Protein AF-A0A2N3D6X7-F1 (afdb_monomer)

Sequence (245 aa):
LRELLARGAVPIINENDSIATSEIRFGDNDRLAARVAQAASADGILLLTDVDGLYDRDPSHPEAEILPEVHGVTDEIHEMASGESSSGKGSGGMTSKLLAAEIAERAGIALAIIKGTDDLPIACAMASGLG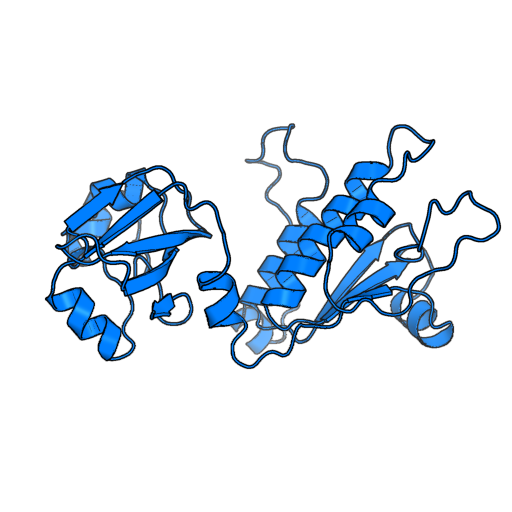TVFLPTRDDNAWKSWIGGRLRFNGGIRVDAGCVAALGRGKSILAAGITEVYGNFERGDVIRVEDSDGRLIAKGMVEYDWNECDVIKGHRREELVEQLGYLPRSCVIHRDHLVLI

pLDDT: mean 79.36, std 16.61, range [28.36, 97.75]

Radius of gyration: 20.94 Å; Cα contacts (8 Å, |Δi|>4): 448; chains: 1; bounding box: 52×38×55 Å

Solvent-accessible surface area (backbone atoms only — not comparable to full-atom values): 13703 Å² total; per-residue (Å²): 108,65,70,46,50,75,69,71,49,85,87,85,83,77,83,67,76,90,76,60,62,87,89,62,74,80,43,48,66,44,40,47,50,30,53,50,33,56,78,60,68,43,76,56,47,79,46,68,36,94,49,57,44,52,38,72,33,56,78,87,44,95,82,45,45,70,37,54,66,40,83,62,86,43,74,66,55,49,50,33,42,62,45,85,53,91,51,100,79,50,50,62,61,49,48,26,46,52,55,15,38,50,52,18,20,66,64,57,13,31,31,33,36,28,37,46,79,51,87,61,26,70,62,48,30,69,73,70,63,50,24,19,35,35,45,37,56,86,47,105,48,37,69,55,43,63,62,67,55,83,70,84,57,54,24,34,38,27,28,40,73,68,39,55,59,38,44,80,69,70,40,54,45,44,39,49,32,29,77,45,68,48,74,53,53,47,54,72,36,66,28,44,30,20,38,85,86,67,47,75,44,31,31,30,36,28,68,46,33,47,72,55,48,58,70,38,42,52,37,51,81,86,53,35,35,75,78,67,75,44,87,68,72,96,41,40,26,46,41,93,43,47,38,78,106

Nearest PDB structures (foldseek):
  4q1t-assembly1_B  TM=5.892E-01  e=1.545E-21  Burkholderia thailandensis E264
  4q1t-assembly1_C  TM=5.927E-01  e=2.696E-21  Burkholderia thailandensis E264
  4q1t-assembly1_A  TM=5.641E-01  e=1.621E-20  Burkholderia thailandensis E264
  4q1t-assembly1_D  TM=5.843E-01  e=3.525E-18  Burkholderia thailandensis E264
  2j5v-assembly1_A  TM=4.826E-01  e=3.698E-17  Escherichia coli

Secondary structure (DSSP, 8-state):
-HHHHHTT--------TTT--TTS-SSHHHHHHHHHHHHHT-SEEEEEESSSS-BSS-TTSTT--B-SEEES--HHHHHHHHS--SSTT-HHHHHHHHHHHHHHHHTT-EEEEEE-SSSSHHHHHHHH--SEEEE----TTHHHHHHHS-----EEEEE-HHHHHHHTTTPPB-GGGEEEEEE---TT-EEEEE-TT--EEEEEEESS-HHHHHHHTT--TTTHHHHHSSPPPS-SEEEEEEEE-

Structure (mmCIF, N/CA/C/O backbone):
data_AF-A0A2N3D6X7-F1
#
_entry.id   AF-A0A2N3D6X7-F1
#
loop_
_atom_site.group_PDB
_atom_site.id
_atom_site.type_symbol
_atom_site.label_atom_id
_atom_site.label_alt_id
_atom_site.label_comp_id
_atom_site.label_asym_id
_atom_site.label_entity_id
_atom_site.label_seq_id
_atom_site.pdbx_PDB_ins_code
_atom_site.Cartn_x
_atom_site.Cartn_y
_atom_site.Cartn_z
_atom_site.occupancy
_atom_site.B_iso_or_equiv
_atom_site.auth_seq_id
_atom_site.auth_comp_id
_atom_site.auth_asym_id
_atom_site.auth_atom_id
_atom_site.pdbx_PDB_model_num
ATOM 1 N N . LEU A 1 1 ? -6.052 14.422 -0.150 1.00 80.44 1 LEU A N 1
ATOM 2 C CA . LEU A 1 1 ? -5.709 14.007 -1.529 1.00 80.44 1 LEU A CA 1
ATOM 3 C C . LEU A 1 1 ? -6.875 14.188 -2.499 1.00 80.44 1 LEU A C 1
ATOM 5 O O . LEU A 1 1 ? -6.778 15.063 -3.345 1.00 80.44 1 LEU A O 1
ATOM 9 N N . ARG A 1 2 ? -7.991 13.458 -2.338 1.00 77.75 2 ARG A N 1
ATOM 10 C CA . ARG A 1 2 ? -9.170 13.560 -3.226 1.00 77.75 2 ARG A CA 1
ATOM 11 C C . ARG A 1 2 ? -9.676 14.992 -3.446 1.00 77.75 2 ARG A C 1
ATOM 13 O O . ARG A 1 2 ? -9.938 15.367 -4.575 1.00 77.75 2 ARG A O 1
ATOM 20 N N . GLU A 1 3 ? -9.717 15.810 -2.395 1.00 87.69 3 GLU A N 1
ATOM 21 C CA . GLU A 1 3 ? -10.124 17.222 -2.504 1.00 87.69 3 GLU A CA 1
ATOM 22 C C . GLU A 1 3 ? -9.163 18.076 -3.352 1.00 87.69 3 GLU A C 1
ATOM 24 O O . GLU A 1 3 ? -9.601 18.958 -4.082 1.00 87.69 3 GLU A O 1
ATOM 29 N N . LEU A 1 4 ? -7.851 17.812 -3.289 1.00 91.06 4 LEU A N 1
ATOM 30 C CA . LEU A 1 4 ? -6.862 18.517 -4.116 1.00 91.06 4 LEU A CA 1
ATOM 31 C C . LEU A 1 4 ? -7.049 18.155 -5.593 1.00 91.06 4 LEU A C 1
ATOM 33 O O . LEU A 1 4 ? -7.090 19.042 -6.442 1.00 91.06 4 LEU A O 1
ATOM 37 N N . LEU A 1 5 ? -7.232 16.861 -5.873 1.00 87.00 5 LEU A N 1
ATOM 38 C CA . LEU A 1 5 ? -7.490 16.353 -7.220 1.00 87.00 5 LEU A CA 1
ATOM 39 C C . LEU A 1 5 ? -8.812 16.896 -7.784 1.00 87.00 5 LEU A C 1
ATOM 41 O O . LEU A 1 5 ? -8.846 17.360 -8.918 1.00 87.00 5 LEU A O 1
ATOM 45 N N . ALA A 1 6 ? -9.878 16.933 -6.976 1.00 87.75 6 ALA A N 1
ATOM 46 C CA . ALA A 1 6 ? -11.180 17.484 -7.369 1.00 87.75 6 ALA A CA 1
ATOM 47 C C . ALA A 1 6 ? -11.118 18.976 -7.745 1.00 87.75 6 ALA A C 1
ATOM 49 O O . ALA A 1 6 ? -11.950 19.462 -8.508 1.00 87.75 6 ALA A O 1
ATOM 50 N N . ARG A 1 7 ? -10.118 19.703 -7.233 1.00 94.38 7 ARG A N 1
ATOM 51 C CA . ARG A 1 7 ? -9.857 21.115 -7.547 1.00 94.38 7 ARG A CA 1
ATOM 52 C C . ARG A 1 7 ? -8.863 21.316 -8.694 1.00 94.38 7 ARG A C 1
ATOM 54 O O . ARG A 1 7 ? -8.508 22.456 -8.978 1.00 94.38 7 ARG A O 1
ATOM 61 N N . GLY A 1 8 ? -8.405 20.242 -9.336 1.00 92.19 8 GLY A N 1
ATOM 62 C CA . GLY A 1 8 ? -7.452 20.296 -10.447 1.00 92.19 8 GLY A CA 1
ATOM 63 C C . GLY A 1 8 ? -6.000 20.555 -10.035 1.00 92.19 8 GLY A C 1
ATOM 64 O O . GLY A 1 8 ? -5.182 20.887 -10.888 1.00 92.19 8 GLY A O 1
ATOM 65 N N . ALA A 1 9 ? -5.658 20.424 -8.750 1.00 95.81 9 ALA A N 1
ATOM 66 C CA . ALA A 1 9 ? -4.267 20.501 -8.312 1.00 95.81 9 ALA A CA 1
ATOM 67 C C . ALA A 1 9 ? -3.526 19.185 -8.601 1.00 95.81 9 ALA A C 1
ATOM 69 O O . ALA A 1 9 ? -4.124 18.111 -8.534 1.00 95.81 9 ALA A O 1
ATOM 70 N N . VAL A 1 10 ? -2.212 19.272 -8.842 1.00 94.50 10 VAL A N 1
ATOM 71 C CA . VAL A 1 10 ? -1.303 18.117 -8.950 1.00 94.50 10 VAL A CA 1
ATOM 72 C C . VAL A 1 10 ? -0.545 17.968 -7.624 1.00 94.50 10 VAL A C 1
ATOM 74 O O . VAL A 1 10 ? 0.330 18.785 -7.331 1.00 94.50 10 VAL A O 1
ATOM 77 N N . PRO A 1 11 ? -0.892 16.983 -6.778 1.00 91.00 11 PRO A N 1
ATOM 78 C CA . PRO A 1 11 ? -0.249 16.791 -5.485 1.00 91.00 11 PRO A CA 1
ATOM 79 C C . PR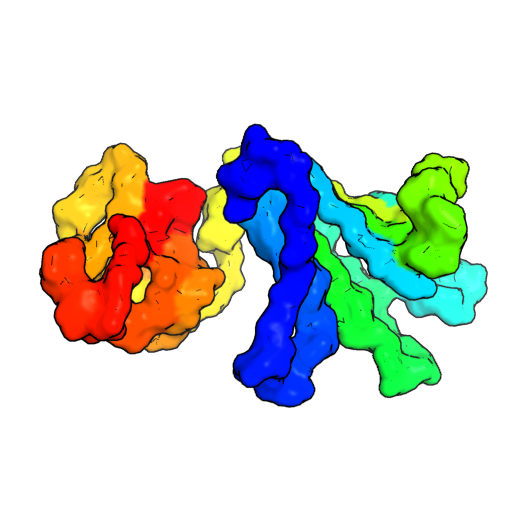O A 1 11 ? 1.162 16.225 -5.665 1.00 91.00 11 PRO A C 1
ATOM 81 O O . PRO A 1 11 ? 1.338 15.208 -6.329 1.00 91.00 11 PRO A O 1
ATOM 84 N N . ILE A 1 12 ? 2.147 16.855 -5.027 1.00 93.06 12 ILE A N 1
ATOM 85 C CA . ILE A 1 12 ? 3.516 16.339 -4.928 1.00 93.06 12 ILE A CA 1
ATOM 86 C C . ILE A 1 12 ? 3.666 15.754 -3.528 1.00 93.06 12 ILE A C 1
ATOM 88 O O . ILE A 1 12 ? 3.492 16.464 -2.537 1.00 93.06 12 ILE A O 1
ATOM 92 N N . ILE A 1 13 ? 3.923 14.453 -3.454 1.00 89.69 13 ILE A N 1
ATOM 93 C CA . ILE A 1 13 ? 3.999 13.703 -2.200 1.00 89.69 13 ILE A CA 1
ATOM 94 C C . ILE A 1 13 ? 5.400 13.115 -2.096 1.00 89.69 13 ILE A C 1
ATOM 96 O O . ILE A 1 13 ? 5.914 12.576 -3.071 1.00 89.69 13 ILE A O 1
ATOM 100 N N . ASN A 1 14 ? 5.997 13.231 -0.916 1.00 86.94 14 ASN A N 1
ATOM 101 C CA . ASN A 1 14 ? 7.270 12.614 -0.582 1.00 86.94 14 ASN A CA 1
ATOM 102 C C . ASN A 1 14 ? 7.215 12.113 0.861 1.00 86.94 14 ASN A C 1
ATOM 104 O O . ASN A 1 14 ? 6.390 12.582 1.656 1.00 86.94 14 ASN A O 1
ATOM 108 N N . GLU A 1 15 ? 8.101 11.185 1.195 1.00 78.88 15 GLU A N 1
ATOM 109 C CA . GLU A 1 15 ? 8.334 10.801 2.577 1.00 78.88 15 GLU A CA 1
ATOM 110 C C . GLU A 1 15 ? 8.861 11.994 3.399 1.00 78.88 15 GLU A C 1
ATOM 112 O O . GLU A 1 15 ? 9.477 12.930 2.877 1.00 78.88 15 GLU A O 1
ATOM 117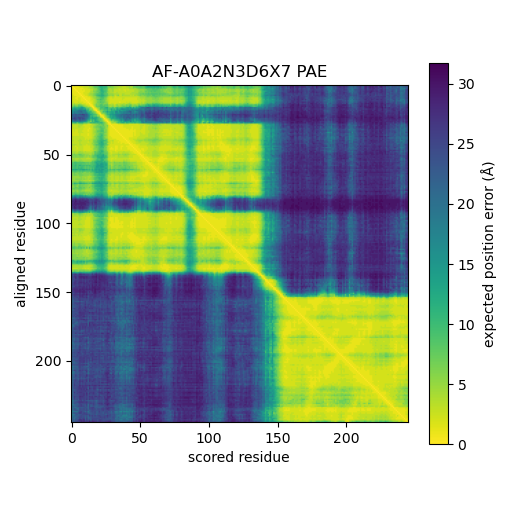 N N . ASN A 1 16 ? 8.573 12.001 4.702 1.00 75.69 16 ASN A N 1
ATOM 118 C CA . ASN A 1 16 ? 9.051 13.045 5.599 1.00 75.69 16 ASN A CA 1
ATOM 119 C C . ASN A 1 16 ? 10.406 12.656 6.209 1.00 75.69 16 ASN A C 1
ATOM 121 O O . ASN A 1 16 ? 10.482 12.149 7.331 1.00 75.69 16 ASN A O 1
ATOM 125 N N . ASP A 1 17 ? 11.477 12.980 5.485 1.00 66.38 17 ASP A N 1
ATOM 126 C CA . ASP A 1 17 ? 12.875 12.675 5.834 1.00 66.38 17 ASP A CA 1
ATOM 127 C C . ASP A 1 17 ? 13.346 13.236 7.191 1.00 66.38 17 ASP A C 1
ATOM 129 O O . ASP A 1 17 ? 14.403 12.850 7.692 1.00 66.38 17 ASP A O 1
ATOM 133 N N . SER A 1 18 ? 12.583 14.149 7.805 1.00 58.03 18 SER A N 1
ATOM 134 C CA . SER A 1 18 ? 12.926 14.764 9.098 1.00 58.03 18 SER A CA 1
ATOM 135 C C . SER A 1 18 ? 12.582 13.888 10.309 1.00 58.03 18 SER A C 1
ATOM 137 O O . SER A 1 18 ? 13.025 14.191 11.415 1.00 58.03 18 SER A O 1
ATOM 139 N N . ILE A 1 19 ? 11.782 12.831 10.121 1.00 57.44 19 ILE A N 1
ATOM 140 C CA . ILE A 1 19 ? 11.291 11.955 11.203 1.00 57.44 19 ILE A CA 1
ATOM 141 C C . ILE A 1 19 ? 11.785 10.504 11.023 1.00 57.44 19 ILE A C 1
ATOM 143 O O . ILE A 1 19 ? 11.817 9.742 11.987 1.00 57.44 19 ILE A O 1
ATOM 147 N N . ALA A 1 20 ? 12.238 10.124 9.824 1.00 49.44 20 ALA A N 1
ATOM 148 C CA . ALA A 1 20 ? 12.683 8.766 9.515 1.00 49.44 20 ALA A CA 1
ATOM 149 C C . ALA A 1 20 ? 14.142 8.496 9.946 1.00 49.44 20 ALA A C 1
ATOM 151 O O . ALA A 1 20 ? 15.081 9.203 9.556 1.00 49.44 20 ALA A O 1
ATOM 152 N N . THR A 1 21 ? 14.350 7.437 10.734 1.00 42.50 21 THR A N 1
ATOM 153 C CA . THR A 1 21 ? 15.679 6.924 11.104 1.00 42.50 21 THR A CA 1
ATOM 154 C C . THR A 1 21 ? 16.382 6.293 9.892 1.00 42.50 21 THR A C 1
ATOM 156 O O . THR A 1 21 ? 15.759 5.804 8.952 1.00 42.50 21 THR A O 1
ATOM 159 N N . SER A 1 22 ? 17.718 6.329 9.873 1.00 45.09 22 SER A N 1
ATOM 160 C CA . SER A 1 22 ? 18.547 6.021 8.693 1.00 45.09 22 SER A CA 1
ATOM 161 C C . SER A 1 22 ? 18.481 4.577 8.174 1.00 45.09 22 SER A C 1
ATOM 163 O O . SER A 1 22 ? 18.985 4.322 7.083 1.00 45.09 22 SER A O 1
ATOM 165 N N . GLU A 1 23 ? 17.863 3.649 8.907 1.00 37.72 23 GLU A N 1
ATOM 166 C CA . GLU A 1 23 ? 17.730 2.234 8.519 1.00 37.72 23 GLU A CA 1
ATOM 167 C C . GLU A 1 23 ? 16.542 1.953 7.574 1.00 37.72 23 GLU A C 1
ATOM 169 O O . GLU A 1 23 ? 16.481 0.874 6.996 1.00 37.72 23 GLU A O 1
ATOM 174 N N . ILE A 1 24 ? 15.638 2.920 7.346 1.00 47.56 24 ILE A N 1
ATOM 175 C CA . ILE A 1 24 ? 14.376 2.724 6.588 1.00 47.56 24 ILE A CA 1
ATOM 176 C C . ILE A 1 24 ? 14.425 3.326 5.158 1.00 47.56 24 ILE A C 1
ATOM 178 O O . ILE A 1 24 ? 13.500 3.191 4.369 1.00 47.56 24 ILE A O 1
ATOM 182 N N . ARG A 1 25 ? 15.535 3.954 4.755 1.00 48.22 25 ARG A N 1
ATOM 183 C CA . ARG A 1 25 ? 15.555 4.917 3.630 1.00 48.22 25 ARG A CA 1
ATOM 184 C C . ARG A 1 25 ? 15.506 4.364 2.198 1.00 48.22 25 ARG A C 1
ATOM 186 O O . ARG A 1 25 ? 15.290 5.143 1.274 1.00 48.22 25 ARG A O 1
ATOM 193 N N . PHE A 1 26 ? 15.756 3.077 1.959 1.00 46.69 26 PHE A N 1
ATOM 194 C CA . PHE A 1 26 ? 15.812 2.540 0.589 1.00 46.69 26 PHE A CA 1
ATOM 195 C C . PHE A 1 26 ? 14.520 1.796 0.224 1.00 46.69 26 PHE A C 1
ATOM 197 O O . PHE A 1 26 ? 14.193 0.780 0.832 1.00 46.69 26 PHE A O 1
ATOM 204 N N . GLY A 1 27 ? 13.813 2.291 -0.799 1.00 55.56 27 GLY A N 1
ATOM 205 C CA . GLY A 1 27 ? 12.615 1.652 -1.366 1.00 55.56 27 GLY A CA 1
ATOM 206 C C . GLY A 1 27 ? 11.272 2.126 -0.798 1.00 55.56 27 GLY A C 1
ATOM 207 O O . GLY A 1 27 ? 10.213 1.678 -1.232 1.00 55.56 27 GLY A O 1
ATOM 208 N N . ASP A 1 28 ? 11.267 3.065 0.147 1.00 69.38 28 ASP A N 1
ATOM 209 C CA . ASP A 1 28 ? 10.007 3.436 0.794 1.00 69.38 28 ASP A CA 1
ATOM 210 C C . ASP A 1 28 ? 9.075 4.258 -0.100 1.00 69.38 28 ASP A C 1
ATOM 212 O O . ASP A 1 28 ? 7.857 4.093 -0.045 1.00 69.38 28 ASP A O 1
ATOM 216 N N . ASN A 1 29 ? 9.633 5.029 -1.037 1.00 83.31 29 ASN A N 1
ATOM 217 C CA . ASN A 1 29 ? 8.835 5.790 -1.994 1.00 83.31 29 ASN A CA 1
ATOM 218 C C . ASN A 1 29 ? 8.054 4.911 -2.991 1.00 83.31 29 ASN A C 1
ATOM 220 O O . ASN A 1 29 ? 6.972 5.320 -3.410 1.00 83.31 29 ASN A O 1
ATOM 224 N N . ASP A 1 30 ? 8.523 3.701 -3.323 1.00 88.00 30 ASP A N 1
ATOM 225 C CA . ASP A 1 30 ? 7.759 2.772 -4.176 1.00 88.00 30 ASP A CA 1
ATOM 226 C C . ASP A 1 30 ? 6.484 2.320 -3.442 1.00 88.00 30 ASP A C 1
ATOM 228 O O . ASP A 1 30 ? 5.367 2.372 -3.968 1.00 88.00 30 ASP A O 1
ATOM 232 N N . ARG A 1 31 ? 6.638 1.937 -2.167 1.00 85.12 31 ARG A N 1
ATOM 233 C CA . ARG A 1 31 ? 5.520 1.544 -1.297 1.00 85.12 31 ARG A CA 1
ATOM 234 C C . ARG A 1 31 ? 4.611 2.725 -0.979 1.00 85.12 31 ARG A C 1
ATOM 236 O O . ARG A 1 31 ? 3.389 2.566 -0.959 1.00 85.12 31 ARG A O 1
ATOM 243 N N . LEU A 1 32 ? 5.181 3.909 -0.763 1.00 87.06 32 LEU A N 1
ATOM 244 C CA . LEU A 1 32 ? 4.437 5.149 -0.583 1.00 87.06 32 LEU A CA 1
ATOM 245 C C . LEU A 1 32 ? 3.590 5.446 -1.819 1.00 87.06 32 LEU A C 1
ATOM 247 O O . LEU A 1 32 ? 2.405 5.730 -1.665 1.00 87.06 32 LEU A O 1
ATOM 251 N N . ALA A 1 33 ? 4.148 5.321 -3.026 1.00 90.12 33 ALA A N 1
ATOM 252 C CA . ALA A 1 33 ? 3.414 5.516 -4.272 1.00 90.12 33 ALA A CA 1
ATOM 253 C C . ALA A 1 33 ? 2.215 4.562 -4.368 1.00 90.12 33 ALA A C 1
ATOM 255 O O . ALA A 1 33 ? 1.099 5.012 -4.633 1.00 90.12 33 ALA A O 1
ATOM 256 N N . ALA A 1 34 ? 2.405 3.276 -4.053 1.00 86.44 34 ALA A N 1
ATOM 257 C CA . ALA A 1 34 ? 1.314 2.301 -4.041 1.00 86.44 34 ALA A CA 1
ATOM 258 C C . ALA A 1 34 ? 0.226 2.630 -3.002 1.00 86.44 34 ALA A C 1
ATOM 260 O O . ALA A 1 34 ? -0.967 2.581 -3.307 1.00 86.44 34 ALA A O 1
ATOM 261 N N . ARG A 1 35 ? 0.611 3.051 -1.791 1.00 85.38 35 ARG A N 1
ATOM 262 C CA . ARG A 1 35 ? -0.336 3.466 -0.737 1.00 85.38 35 ARG A CA 1
ATOM 263 C C . ARG A 1 35 ? -1.078 4.756 -1.088 1.00 85.38 35 ARG A C 1
ATOM 265 O O . ARG A 1 35 ? -2.276 4.879 -0.831 1.00 85.38 35 ARG A O 1
ATOM 272 N N . VAL A 1 36 ? -0.390 5.722 -1.690 1.00 88.69 36 VAL A N 1
ATOM 273 C CA . VAL A 1 36 ? -0.985 6.969 -2.186 1.00 88.69 36 VAL A CA 1
ATOM 274 C C . VAL A 1 36 ? -1.999 6.667 -3.284 1.00 88.69 36 VAL A C 1
ATOM 276 O O . VAL A 1 36 ? -3.112 7.190 -3.234 1.00 88.69 36 VAL A O 1
ATOM 279 N N . ALA A 1 37 ? -1.647 5.803 -4.236 1.00 86.50 37 ALA A N 1
ATOM 280 C CA . ALA A 1 37 ? -2.532 5.369 -5.310 1.00 86.50 37 ALA A CA 1
ATOM 281 C C . ALA A 1 37 ? -3.770 4.643 -4.769 1.00 86.50 37 ALA A C 1
ATOM 283 O O . ALA A 1 37 ? -4.890 4.969 -5.166 1.00 86.50 37 ALA A O 1
ATOM 284 N N . GLN A 1 38 ? -3.595 3.755 -3.786 1.00 83.12 38 GLN A N 1
ATOM 285 C CA . GLN A 1 38 ? -4.698 3.106 -3.075 1.00 83.12 38 GLN A CA 1
ATOM 286 C C . GLN A 1 38 ? -5.636 4.134 -2.419 1.00 83.12 38 GLN A C 1
ATOM 288 O O . GLN A 1 38 ? -6.849 4.098 -2.633 1.00 83.12 38 GLN A O 1
ATOM 293 N N . ALA A 1 39 ? -5.093 5.103 -1.676 1.00 81.19 39 ALA A N 1
ATOM 294 C CA . ALA A 1 39 ? -5.883 6.156 -1.029 1.00 81.19 39 ALA A CA 1
ATOM 295 C C . ALA A 1 39 ? -6.570 7.103 -2.036 1.00 81.19 39 ALA A C 1
ATOM 297 O O . ALA A 1 39 ? -7.641 7.661 -1.760 1.00 81.19 39 ALA A O 1
ATOM 298 N N . ALA A 1 40 ? -5.958 7.302 -3.204 1.00 81.31 40 ALA A N 1
ATOM 299 C CA . ALA A 1 40 ? -6.523 8.067 -4.308 1.00 81.31 40 ALA A CA 1
ATOM 300 C C . ALA A 1 40 ? -7.578 7.286 -5.103 1.00 81.31 40 ALA A C 1
ATOM 302 O O . ALA A 1 40 ? -8.371 7.924 -5.789 1.00 81.31 40 ALA A O 1
ATOM 303 N N . SER A 1 41 ? -7.619 5.954 -4.976 1.00 77.81 41 SER A N 1
ATOM 304 C CA . SER A 1 41 ? -8.361 5.062 -5.877 1.00 77.81 41 SER A CA 1
ATOM 305 C C . SER A 1 41 ? -7.935 5.258 -7.336 1.00 77.81 41 SER A C 1
ATOM 307 O O . SER A 1 41 ? -8.774 5.451 -8.209 1.00 77.81 41 SER A O 1
ATOM 309 N N . ALA A 1 42 ? -6.621 5.294 -7.566 1.00 81.94 42 ALA A N 1
ATOM 310 C CA . ALA A 1 42 ? -6.044 5.456 -8.895 1.00 81.94 42 ALA A CA 1
ATOM 311 C C . ALA A 1 42 ? -6.246 4.200 -9.754 1.00 81.94 42 ALA A C 1
ATOM 313 O O . ALA A 1 42 ? -6.231 3.088 -9.236 1.00 81.94 42 ALA A O 1
ATOM 314 N N . ASP A 1 43 ? -6.356 4.382 -11.070 1.00 77.69 43 ASP A N 1
ATOM 315 C CA . ASP A 1 43 ? -6.446 3.269 -12.024 1.00 77.69 43 ASP A CA 1
ATOM 316 C C . ASP A 1 43 ? -5.087 2.591 -12.266 1.00 77.69 43 ASP A C 1
ATOM 318 O O . ASP A 1 43 ? -5.024 1.416 -12.633 1.00 77.69 43 ASP A O 1
ATOM 322 N N . GLY A 1 44 ? -3.987 3.320 -12.048 1.00 83.31 44 GLY A N 1
ATOM 323 C CA . GLY A 1 44 ? -2.647 2.791 -12.254 1.00 83.31 44 GLY A CA 1
ATOM 324 C C . GLY A 1 44 ? -1.527 3.579 -11.577 1.00 83.31 44 GLY A C 1
ATOM 325 O O . GLY A 1 44 ? -1.705 4.727 -11.162 1.00 83.31 44 GLY A O 1
ATOM 326 N N . ILE A 1 45 ? -0.361 2.941 -11.489 1.00 91.56 45 ILE A N 1
ATOM 327 C CA . ILE A 1 45 ? 0.896 3.485 -10.964 1.00 91.56 45 ILE A CA 1
ATOM 328 C C . ILE A 1 45 ? 1.980 3.309 -12.027 1.00 91.56 45 ILE A C 1
ATOM 330 O O . ILE A 1 45 ? 2.116 2.233 -12.604 1.00 91.56 45 ILE A O 1
ATOM 334 N N . LEU A 1 46 ? 2.784 4.348 -12.250 1.00 88.56 46 LEU A N 1
ATOM 335 C CA . LEU A 1 46 ? 3.994 4.272 -13.066 1.00 88.56 46 LEU A CA 1
ATOM 336 C C . LEU A 1 46 ? 5.209 4.468 -12.158 1.00 88.56 46 LEU A C 1
ATOM 338 O O . LEU A 1 46 ? 5.404 5.556 -11.615 1.00 88.56 46 LEU A O 1
ATOM 342 N N . LEU A 1 47 ? 6.019 3.425 -11.999 1.00 93.19 47 LEU A N 1
ATOM 343 C CA . LEU A 1 47 ? 7.321 3.506 -11.350 1.00 93.19 47 LEU A CA 1
ATOM 344 C C . LEU A 1 47 ? 8.383 3.784 -12.414 1.00 93.19 47 LEU A C 1
ATOM 346 O O . LEU A 1 47 ? 8.746 2.905 -13.196 1.00 93.19 47 LEU A O 1
ATOM 350 N N . LEU A 1 48 ? 8.865 5.026 -12.438 1.00 91.12 48 LEU A N 1
ATOM 351 C CA . LEU A 1 48 ? 9.956 5.460 -13.306 1.00 91.12 48 LEU A CA 1
ATOM 352 C C . LEU A 1 48 ? 11.292 5.118 -12.638 1.00 91.12 48 LEU A C 1
ATOM 354 O O . LEU A 1 48 ? 11.614 5.673 -11.587 1.00 91.12 48 LEU A O 1
ATOM 358 N N . THR A 1 49 ? 12.064 4.211 -13.231 1.00 88.44 49 THR A N 1
ATOM 359 C CA . THR A 1 49 ? 13.301 3.677 -12.633 1.00 88.44 49 THR A CA 1
ATOM 360 C C . THR A 1 49 ? 14.485 3.725 -13.602 1.00 88.44 49 THR A C 1
ATOM 362 O O . THR A 1 49 ? 14.357 4.104 -14.757 1.00 88.44 49 THR A O 1
ATOM 365 N N . ASP A 1 50 ? 15.676 3.378 -13.138 1.00 85.81 50 ASP A N 1
ATOM 366 C CA . ASP A 1 50 ? 16.899 3.254 -13.940 1.00 85.81 50 ASP A CA 1
ATOM 367 C C . ASP A 1 50 ? 17.019 1.944 -14.745 1.00 85.81 50 ASP A C 1
ATOM 369 O O . ASP A 1 50 ? 17.948 1.812 -15.540 1.00 85.81 50 ASP A O 1
ATOM 373 N N . VAL A 1 51 ? 16.086 1.006 -14.573 1.00 86.00 51 VAL A N 1
ATOM 374 C CA . VAL A 1 51 ? 16.026 -0.280 -15.288 1.00 86.00 51 VAL A CA 1
ATOM 375 C C . VAL A 1 51 ? 14.875 -0.319 -16.292 1.00 86.00 51 VAL A C 1
ATOM 377 O O . VAL A 1 51 ? 13.883 0.394 -16.142 1.00 86.00 51 VAL A O 1
ATOM 380 N N . ASP A 1 52 ? 14.990 -1.177 -17.304 1.00 84.38 52 ASP A N 1
ATOM 381 C CA . ASP A 1 52 ? 13.979 -1.301 -18.361 1.00 84.38 52 ASP A CA 1
ATOM 382 C C . ASP A 1 52 ? 12.695 -2.011 -17.896 1.00 84.38 52 ASP A C 1
ATOM 384 O O . ASP A 1 52 ? 11.629 -1.774 -18.456 1.00 84.38 52 ASP A O 1
ATOM 388 N N . GLY A 1 53 ? 12.778 -2.844 -16.856 1.00 87.31 53 GLY A N 1
ATOM 389 C CA . GLY A 1 53 ? 11.663 -3.629 -16.330 1.00 87.31 53 GLY A CA 1
ATOM 390 C C . GLY A 1 53 ? 12.140 -4.738 -15.391 1.00 87.31 53 GLY A C 1
ATOM 391 O O . GLY A 1 53 ? 13.279 -4.721 -14.915 1.00 87.31 53 GLY A O 1
ATOM 392 N N . LEU A 1 54 ? 11.259 -5.698 -15.122 1.00 89.81 54 LEU A N 1
ATOM 393 C CA . LEU A 1 54 ? 11.598 -6.975 -14.505 1.00 89.81 54 LEU A CA 1
ATOM 394 C C . LEU A 1 54 ? 12.071 -7.946 -15.592 1.00 89.81 54 LEU A C 1
ATOM 396 O O . LEU A 1 54 ? 11.396 -8.122 -16.604 1.00 89.81 54 LEU A O 1
ATOM 400 N N . TYR A 1 55 ? 13.211 -8.586 -15.356 1.00 88.50 55 TYR A N 1
ATOM 401 C CA . TYR A 1 55 ? 13.748 -9.630 -16.223 1.00 88.50 55 TYR A CA 1
ATOM 402 C C . TYR A 1 55 ? 13.448 -11.009 -15.644 1.00 88.50 55 TYR A C 1
ATOM 404 O O . TYR A 1 55 ? 13.294 -11.159 -14.432 1.00 88.50 55 TYR A O 1
ATOM 412 N N . ASP A 1 56 ? 13.399 -12.017 -16.510 1.00 85.06 56 ASP A N 1
ATOM 413 C CA . ASP A 1 56 ? 13.150 -13.412 -16.130 1.00 85.06 56 ASP A CA 1
ATOM 414 C C . ASP A 1 56 ? 14.334 -14.063 -15.403 1.00 85.06 56 ASP A C 1
ATOM 416 O O . ASP A 1 56 ? 14.210 -15.139 -14.820 1.00 85.06 56 ASP A O 1
ATOM 420 N N . ARG A 1 57 ? 15.490 -13.400 -15.438 1.00 84.81 57 ARG A N 1
ATOM 421 C CA . ARG A 1 57 ? 16.741 -13.757 -14.768 1.00 84.81 57 ARG A CA 1
ATOM 422 C C . ARG A 1 57 ? 17.642 -12.527 -14.665 1.00 84.81 57 ARG A C 1
ATOM 424 O O . ARG A 1 57 ? 17.272 -11.436 -15.096 1.00 84.81 57 ARG A O 1
ATOM 431 N N . ASP A 1 58 ? 18.846 -12.704 -14.123 1.00 81.62 58 ASP A N 1
ATOM 432 C CA . ASP A 1 58 ? 19.828 -11.619 -14.036 1.00 81.62 58 ASP A CA 1
ATOM 433 C C . ASP A 1 58 ? 20.083 -10.989 -15.429 1.00 81.62 58 ASP A C 1
ATOM 435 O O . ASP A 1 58 ? 20.450 -11.720 -16.355 1.00 81.62 58 ASP A O 1
ATOM 439 N N . PRO A 1 59 ? 19.933 -9.657 -15.596 1.00 81.69 59 PRO A N 1
ATOM 440 C CA . PRO A 1 59 ? 20.109 -8.976 -16.884 1.00 81.69 59 PRO A CA 1
ATOM 441 C C . PRO A 1 59 ? 21.513 -9.104 -17.496 1.00 81.69 59 PRO A C 1
ATOM 443 O O . PRO A 1 59 ? 21.701 -8.811 -18.674 1.00 81.69 59 PRO A O 1
ATOM 446 N N . SER A 1 60 ? 22.521 -9.508 -16.714 1.00 81.62 60 SER A N 1
ATOM 447 C CA . SER A 1 60 ? 23.862 -9.820 -17.224 1.00 81.62 60 SER A CA 1
ATOM 448 C C . SER A 1 60 ? 23.910 -11.129 -18.016 1.00 81.62 60 SER A C 1
ATOM 450 O O . SER A 1 60 ? 24.868 -11.362 -18.760 1.00 81.62 60 SER A O 1
ATOM 452 N N . HIS A 1 61 ? 22.889 -11.980 -17.885 1.00 82.88 61 HIS A N 1
ATOM 453 C CA . HIS A 1 61 ? 22.767 -13.194 -18.672 1.00 82.88 61 HIS A CA 1
ATOM 454 C C . HIS A 1 61 ? 22.396 -12.840 -20.124 1.00 82.88 61 HIS A C 1
ATOM 456 O O . HIS A 1 61 ? 21.443 -12.098 -20.351 1.00 82.88 61 HIS A O 1
ATOM 462 N N . PRO A 1 62 ? 23.083 -13.396 -21.139 1.00 85.25 62 PRO A N 1
ATOM 463 C CA . PRO A 1 62 ? 22.867 -13.028 -22.546 1.00 85.25 62 PRO A CA 1
ATOM 464 C C . PRO A 1 62 ? 21.483 -13.407 -23.096 1.00 85.25 62 PRO A C 1
ATOM 466 O O . PRO A 1 62 ? 21.085 -12.910 -24.143 1.00 85.25 62 PRO A O 1
ATOM 469 N N . GLU A 1 63 ? 20.778 -14.298 -22.402 1.00 87.81 63 GLU A N 1
ATOM 470 C CA . GLU A 1 63 ? 19.419 -14.755 -22.729 1.00 87.81 63 GLU A CA 1
ATOM 471 C C . GLU A 1 63 ? 18.357 -14.161 -21.788 1.00 87.81 63 GLU A C 1
ATOM 473 O O . GLU A 1 63 ? 17.263 -14.705 -21.699 1.00 87.81 63 GLU A O 1
ATOM 478 N N . ALA A 1 64 ? 18.688 -13.126 -21.010 1.00 87.00 64 ALA A N 1
ATOM 479 C CA . ALA A 1 64 ? 17.712 -12.480 -20.140 1.00 87.00 64 ALA A CA 1
ATOM 480 C C . ALA A 1 64 ? 16.683 -11.707 -20.971 1.00 87.00 64 ALA A C 1
ATOM 482 O O . ALA A 1 64 ? 17.044 -10.878 -21.811 1.00 87.00 64 ALA A O 1
ATOM 483 N N . GLU A 1 65 ? 15.407 -11.945 -20.696 1.00 86.69 65 GLU A N 1
ATOM 484 C CA . GLU A 1 65 ? 14.294 -11.286 -21.373 1.00 86.69 65 GLU A CA 1
ATOM 485 C C . GLU A 1 65 ? 13.455 -10.497 -20.367 1.00 86.69 65 GLU A C 1
ATOM 487 O O . GLU A 1 65 ? 13.262 -10.910 -19.222 1.00 86.69 65 GLU A O 1
ATOM 492 N N . ILE A 1 66 ? 12.959 -9.332 -20.790 1.00 84.75 66 ILE A N 1
ATOM 493 C CA . ILE A 1 66 ? 12.028 -8.535 -19.984 1.00 84.75 66 ILE A CA 1
ATOM 494 C C . ILE A 1 66 ? 10.675 -9.238 -19.980 1.00 84.75 66 ILE A C 1
ATOM 496 O O . ILE A 1 66 ? 10.177 -9.627 -21.037 1.00 84.75 66 ILE A O 1
ATOM 500 N N . LEU A 1 67 ? 10.047 -9.331 -18.810 1.00 84.94 67 LEU A N 1
ATOM 501 C CA . LEU A 1 67 ? 8.654 -9.739 -18.704 1.00 84.94 67 LEU A CA 1
ATOM 502 C C . LEU A 1 67 ? 7.774 -8.540 -19.072 1.00 84.94 67 LEU A C 1
ATOM 504 O O . LEU A 1 67 ? 7.755 -7.566 -18.316 1.00 84.94 67 LEU A O 1
ATOM 508 N N . PRO A 1 68 ? 7.024 -8.576 -20.186 1.00 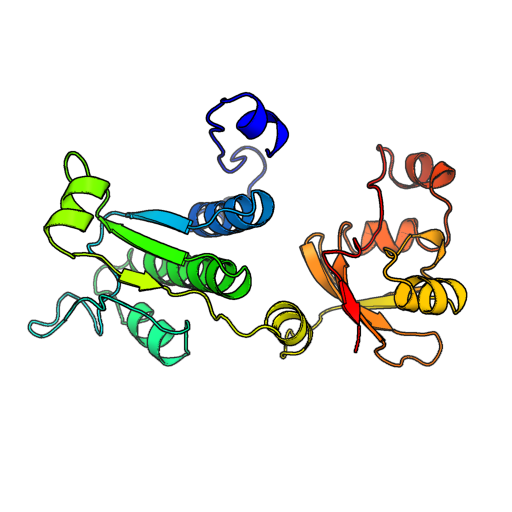76.12 68 PRO A N 1
ATOM 509 C CA . PRO A 1 68 ? 6.133 -7.474 -20.544 1.00 76.12 68 PRO A CA 1
ATOM 510 C C . PRO A 1 68 ? 4.940 -7.384 -19.584 1.00 76.12 68 PRO A C 1
ATOM 512 O O . PRO A 1 68 ? 4.475 -6.293 -19.253 1.00 76.12 68 PRO A O 1
ATOM 515 N N . GLU A 1 69 ? 4.464 -8.533 -19.102 1.00 81.56 69 GLU A N 1
ATOM 516 C CA . GLU A 1 69 ? 3.289 -8.653 -18.246 1.00 81.56 69 GLU A CA 1
ATOM 517 C C . GLU A 1 69 ? 3.536 -9.671 -17.128 1.00 81.56 69 GLU A C 1
ATOM 519 O O . GLU A 1 69 ? 4.120 -10.732 -17.349 1.00 81.56 69 GLU A O 1
ATOM 524 N N . VAL A 1 70 ? 3.063 -9.349 -15.924 1.00 85.00 70 VAL A N 1
ATOM 525 C CA . VAL A 1 70 ? 3.125 -10.210 -14.741 1.00 85.00 70 VAL A CA 1
ATOM 526 C C . VAL A 1 70 ? 1.722 -10.368 -14.165 1.00 85.00 70 VAL A C 1
ATOM 528 O O . VAL A 1 70 ? 1.049 -9.391 -13.824 1.00 85.00 70 VAL A O 1
ATOM 531 N N . HIS A 1 71 ? 1.291 -11.623 -14.042 1.00 82.44 71 HIS A N 1
ATOM 532 C CA . HIS A 1 71 ? 0.011 -12.008 -13.455 1.00 82.44 71 HIS A CA 1
ATOM 533 C C . HIS A 1 71 ? 0.229 -12.521 -12.035 1.00 82.44 71 HIS A C 1
ATOM 535 O O . HIS A 1 71 ? 0.439 -13.714 -11.823 1.00 82.44 71 HIS A O 1
ATOM 541 N N . GLY A 1 72 ? 0.150 -11.615 -11.068 1.00 80.19 72 GLY A N 1
ATOM 542 C CA . GLY A 1 72 ? 0.408 -11.951 -9.676 1.00 80.19 72 GLY A CA 1
ATOM 543 C C . GLY A 1 72 ? 1.894 -11.969 -9.339 1.00 80.19 72 GLY A C 1
ATOM 544 O O . GLY A 1 72 ? 2.700 -12.583 -10.036 1.00 80.19 72 GLY A O 1
ATOM 545 N N . VAL A 1 73 ? 2.264 -11.312 -8.242 1.00 85.31 73 VAL A N 1
ATOM 546 C CA . VAL A 1 73 ? 3.627 -11.408 -7.702 1.00 85.31 73 VAL A CA 1
ATOM 547 C C . VAL A 1 73 ? 3.753 -12.718 -6.915 1.00 85.31 73 VAL A C 1
ATOM 549 O O . VAL A 1 73 ? 3.373 -12.802 -5.747 1.00 85.31 73 VAL A O 1
ATOM 552 N N . THR A 1 74 ? 4.224 -13.772 -7.581 1.00 85.56 74 THR A N 1
ATOM 553 C CA . THR A 1 74 ? 4.440 -15.103 -6.991 1.00 85.56 74 THR A CA 1
ATOM 554 C C . THR A 1 74 ? 5.832 -15.234 -6.365 1.00 85.56 74 THR A C 1
ATOM 556 O O . THR A 1 74 ? 6.701 -14.388 -6.572 1.00 85.56 74 THR A O 1
ATOM 559 N N . ASP A 1 75 ? 6.072 -16.326 -5.631 1.00 82.00 75 ASP A N 1
ATOM 560 C CA . ASP A 1 75 ? 7.411 -16.652 -5.116 1.00 82.00 75 ASP A CA 1
ATOM 561 C C . ASP A 1 75 ? 8.448 -16.756 -6.254 1.00 82.00 75 ASP A C 1
ATOM 563 O O . ASP A 1 75 ? 9.575 -16.305 -6.097 1.00 82.00 75 ASP A O 1
ATOM 567 N N . GLU A 1 76 ? 8.051 -17.248 -7.433 1.00 84.44 76 GLU A N 1
ATOM 568 C CA . GLU A 1 76 ? 8.899 -17.301 -8.635 1.00 84.44 76 GLU A CA 1
ATOM 569 C C . GLU A 1 76 ? 9.291 -15.895 -9.128 1.00 84.44 76 GLU A C 1
ATOM 571 O O . GLU A 1 76 ? 10.453 -15.644 -9.437 1.00 84.44 76 GLU A O 1
ATOM 576 N N . ILE A 1 77 ? 8.353 -14.940 -9.121 1.00 87.56 77 ILE A N 1
ATOM 577 C CA . ILE A 1 77 ? 8.634 -13.532 -9.453 1.00 87.56 77 ILE A CA 1
ATOM 578 C C . ILE A 1 77 ? 9.591 -12.903 -8.428 1.00 87.56 77 ILE A C 1
ATOM 580 O O . ILE A 1 77 ? 10.475 -12.124 -8.793 1.00 87.56 77 ILE A O 1
ATOM 584 N N . HIS A 1 78 ? 9.453 -13.251 -7.146 1.00 82.19 78 HIS A N 1
ATOM 585 C CA . HIS A 1 78 ? 10.400 -12.826 -6.109 1.00 82.19 78 HIS A CA 1
ATOM 586 C C . HIS A 1 78 ? 11.787 -13.433 -6.312 1.00 82.19 78 HIS A C 1
ATOM 588 O O . HIS A 1 78 ? 12.785 -12.726 -6.165 1.00 82.19 78 HIS A O 1
ATOM 594 N N . GLU A 1 79 ? 11.867 -14.706 -6.700 1.00 81.69 79 GLU A N 1
ATOM 595 C CA . GLU A 1 79 ? 13.133 -15.367 -7.016 1.00 81.69 79 GLU A CA 1
ATOM 596 C C . GLU A 1 79 ? 13.858 -14.657 -8.169 1.00 81.69 79 GLU A C 1
ATOM 598 O O . GLU A 1 79 ? 15.048 -14.357 -8.032 1.00 81.69 79 GLU A O 1
ATOM 603 N N . MET A 1 80 ? 13.133 -14.266 -9.228 1.00 83.00 80 MET A N 1
ATOM 604 C CA . MET A 1 80 ? 13.670 -13.486 -10.358 1.00 83.00 80 MET A CA 1
ATOM 605 C C . MET A 1 80 ? 14.289 -12.148 -9.920 1.00 83.00 80 MET A C 1
ATOM 607 O O . MET A 1 80 ? 15.316 -11.733 -10.455 1.00 83.00 80 MET A O 1
ATOM 611 N N . ALA A 1 81 ? 13.712 -11.482 -8.914 1.00 74.69 81 ALA A N 1
ATOM 612 C CA . ALA A 1 81 ? 14.238 -10.226 -8.367 1.00 74.69 81 ALA A CA 1
ATOM 613 C C . ALA A 1 81 ? 15.359 -10.405 -7.328 1.00 74.69 81 ALA A C 1
ATOM 615 O O . ALA A 1 81 ? 16.077 -9.447 -7.030 1.00 74.69 81 ALA A O 1
ATOM 616 N N . SER A 1 82 ? 15.492 -11.607 -6.762 1.00 62.16 82 SER A N 1
ATOM 617 C CA . SER A 1 82 ? 16.446 -11.937 -5.696 1.00 62.16 82 SER A CA 1
ATOM 618 C C . SER A 1 82 ? 17.804 -12.438 -6.194 1.00 62.16 82 SER A C 1
ATOM 620 O O . SER A 1 82 ? 18.714 -12.610 -5.379 1.00 62.16 82 SER A O 1
ATOM 622 N N . GLY A 1 83 ? 17.947 -12.662 -7.508 1.00 55.84 83 GLY A N 1
ATOM 623 C CA . GLY A 1 83 ? 19.200 -13.095 -8.125 1.00 55.84 83 GLY A CA 1
ATOM 624 C C . GLY A 1 83 ? 20.388 -12.249 -7.659 1.00 55.84 83 GLY A C 1
ATOM 625 O O . GLY A 1 83 ? 20.262 -11.036 -7.476 1.00 55.84 83 GLY A O 1
ATOM 626 N N . GLU A 1 84 ? 21.531 -12.900 -7.412 1.00 47.62 84 GLU A N 1
ATOM 627 C CA . GLU A 1 84 ? 22.770 -12.276 -6.934 1.00 47.62 84 GLU A CA 1
ATOM 628 C C . GLU A 1 84 ? 23.268 -11.221 -7.929 1.00 47.62 84 GLU A C 1
ATOM 630 O O . GLU A 1 84 ? 24.144 -11.474 -8.751 1.00 47.62 84 GLU A O 1
ATOM 635 N N . SER A 1 85 ? 22.733 -10.005 -7.825 1.00 44.72 85 SER A N 1
ATOM 636 C CA . SER A 1 85 ? 23.201 -8.864 -8.591 1.00 44.72 85 SER A CA 1
ATOM 637 C C . SER A 1 85 ? 24.689 -8.680 -8.289 1.00 44.72 85 SER A C 1
ATOM 639 O O . SER A 1 85 ? 25.062 -8.274 -7.184 1.00 44.72 85 SER A O 1
ATOM 641 N N . SER A 1 86 ? 25.552 -8.960 -9.267 1.00 40.19 86 SER A N 1
ATOM 642 C CA . SER A 1 86 ? 27.020 -8.919 -9.159 1.00 40.19 86 SER A CA 1
ATOM 643 C C . SER A 1 86 ? 27.599 -7.514 -8.926 1.00 40.19 86 SER A C 1
ATOM 645 O O . SER A 1 86 ? 28.813 -7.314 -8.909 1.00 40.19 86 SER A O 1
ATOM 647 N N . SER A 1 87 ? 26.740 -6.517 -8.721 1.00 41.47 87 SER A N 1
ATOM 648 C CA . SER A 1 87 ? 27.098 -5.203 -8.210 1.00 41.47 87 SER A CA 1
ATOM 649 C C . SER A 1 87 ? 26.465 -5.061 -6.827 1.00 41.47 87 SER A C 1
ATOM 651 O O . SER A 1 87 ? 25.245 -5.048 -6.696 1.00 41.47 87 SER A O 1
ATOM 653 N N . GLY A 1 88 ? 27.284 -4.993 -5.772 1.00 35.75 88 GLY A N 1
ATOM 654 C CA . GLY A 1 88 ? 26.868 -4.964 -4.358 1.00 35.75 88 GLY A CA 1
ATOM 655 C C . GLY A 1 88 ? 26.057 -3.732 -3.907 1.00 35.75 88 GLY A C 1
ATOM 656 O O . GLY A 1 88 ? 26.297 -3.208 -2.824 1.00 35.75 88 GLY A O 1
ATOM 657 N N . LYS A 1 89 ? 25.133 -3.242 -4.741 1.00 39.19 89 LYS A N 1
ATOM 658 C CA . LYS A 1 89 ? 24.208 -2.123 -4.522 1.00 39.19 89 LYS A CA 1
ATOM 659 C C . LYS A 1 89 ? 22.790 -2.345 -5.100 1.00 39.19 89 LYS A C 1
ATOM 661 O O . LYS A 1 89 ? 21.964 -1.458 -4.922 1.00 39.19 89 LYS A O 1
ATOM 666 N N . GLY A 1 90 ? 22.489 -3.465 -5.776 1.00 42.84 90 GLY A N 1
ATOM 667 C CA . GLY A 1 90 ? 21.313 -3.566 -6.667 1.00 42.84 90 GLY A CA 1
ATOM 668 C C . GLY A 1 90 ? 20.054 -4.304 -6.175 1.00 42.84 90 GLY A C 1
ATOM 669 O O . GLY A 1 90 ? 18.956 -3.947 -6.596 1.00 42.84 90 GLY A O 1
ATOM 670 N N . SER A 1 91 ? 20.148 -5.293 -5.279 1.00 49.81 91 SER A N 1
ATOM 671 C CA . SER A 1 91 ? 19.018 -6.211 -4.994 1.00 49.81 91 SER A CA 1
ATOM 672 C C . SER A 1 91 ? 17.838 -5.592 -4.223 1.00 49.81 91 SER A C 1
ATOM 674 O O . SER A 1 91 ? 16.690 -6.027 -4.356 1.00 49.81 91 SER A O 1
ATOM 676 N N . GLY A 1 92 ? 18.074 -4.528 -3.450 1.00 55.50 92 GLY A N 1
ATOM 677 C CA . GLY A 1 92 ? 17.009 -3.846 -2.703 1.00 55.50 92 GLY A CA 1
ATOM 678 C C . GLY A 1 92 ? 16.013 -3.099 -3.599 1.00 55.50 92 GLY A C 1
ATOM 679 O O . GLY A 1 92 ? 14.844 -2.952 -3.241 1.00 55.50 92 GLY A O 1
ATOM 680 N N . GLY A 1 93 ? 16.456 -2.655 -4.781 1.00 72.44 93 GLY A N 1
ATOM 681 C CA . GLY A 1 93 ? 15.666 -1.804 -5.668 1.00 72.44 93 GLY A CA 1
ATOM 682 C C . GLY A 1 93 ? 14.518 -2.531 -6.363 1.00 72.44 93 GLY A C 1
ATOM 683 O O . GLY A 1 93 ? 13.433 -1.962 -6.463 1.00 72.44 93 GLY A O 1
ATOM 684 N N . MET A 1 94 ? 14.730 -3.763 -6.839 1.00 84.81 94 MET A N 1
ATOM 685 C CA . MET A 1 94 ? 13.667 -4.538 -7.495 1.00 84.81 94 MET A CA 1
ATOM 686 C C . MET A 1 94 ? 12.722 -5.167 -6.470 1.00 84.81 94 MET A C 1
ATOM 688 O O . MET A 1 94 ? 11.509 -5.066 -6.620 1.00 84.81 94 MET A O 1
ATOM 692 N N . THR A 1 95 ? 13.262 -5.693 -5.366 1.00 82.31 95 THR A N 1
ATOM 693 C CA . THR A 1 95 ? 12.464 -6.219 -4.244 1.00 82.31 95 THR A CA 1
ATOM 694 C C . THR A 1 95 ? 11.445 -5.188 -3.742 1.00 82.31 95 THR A C 1
ATOM 696 O O . THR A 1 95 ? 10.271 -5.494 -3.555 1.00 82.31 95 THR A O 1
ATOM 699 N N . SER A 1 96 ? 11.867 -3.930 -3.584 1.00 81.94 96 SER A N 1
ATOM 700 C CA . SER A 1 96 ? 10.979 -2.821 -3.216 1.00 81.94 96 SER A CA 1
ATOM 701 C C . SER A 1 96 ? 9.829 -2.603 -4.212 1.00 81.94 96 SER A C 1
ATOM 703 O O . SER A 1 96 ? 8.674 -2.441 -3.809 1.00 81.94 96 SER A O 1
ATOM 705 N N . LYS A 1 97 ? 10.121 -2.654 -5.516 1.00 89.62 97 LYS A N 1
ATOM 706 C CA . LYS A 1 97 ? 9.120 -2.486 -6.580 1.00 89.62 97 LYS A CA 1
ATOM 707 C C . LYS A 1 97 ? 8.133 -3.645 -6.614 1.00 89.62 97 LYS A C 1
ATOM 709 O O . LYS A 1 97 ? 6.947 -3.399 -6.806 1.00 89.62 97 LYS A O 1
ATOM 714 N N . LEU A 1 98 ? 8.591 -4.873 -6.361 1.00 89.88 98 LEU A N 1
ATOM 715 C CA . LEU A 1 98 ? 7.705 -6.031 -6.217 1.00 89.88 98 LEU A CA 1
ATOM 716 C C . LEU A 1 98 ? 6.767 -5.884 -5.015 1.00 89.88 98 LEU A C 1
ATOM 718 O O . LEU A 1 98 ? 5.576 -6.152 -5.135 1.00 89.88 98 LEU A O 1
ATOM 722 N N . LEU A 1 99 ? 7.254 -5.370 -3.881 1.00 86.00 99 LEU A N 1
ATOM 723 C CA . LEU A 1 99 ? 6.389 -5.071 -2.734 1.00 86.00 99 LEU A CA 1
ATOM 724 C C . LEU A 1 99 ? 5.346 -3.992 -3.067 1.00 86.00 99 LEU A C 1
ATOM 726 O O . LEU A 1 99 ? 4.196 -4.094 -2.645 1.00 86.00 99 LEU A O 1
ATOM 730 N N . ALA A 1 100 ? 5.721 -2.959 -3.826 1.00 89.06 100 ALA A N 1
ATOM 731 C CA . ALA A 1 100 ? 4.769 -1.964 -4.316 1.00 89.06 100 ALA A CA 1
ATOM 732 C C . ALA A 1 100 ? 3.750 -2.575 -5.293 1.00 89.06 100 ALA A C 1
ATOM 734 O O . ALA A 1 100 ? 2.559 -2.268 -5.197 1.00 89.06 100 ALA A O 1
ATOM 735 N N . ALA A 1 101 ? 4.198 -3.471 -6.179 1.00 90.56 101 ALA A N 1
ATOM 736 C CA . ALA A 1 101 ? 3.346 -4.218 -7.095 1.00 90.56 101 ALA A CA 1
ATOM 737 C C . ALA A 1 101 ? 2.329 -5.073 -6.335 1.00 90.56 101 ALA A C 1
ATOM 739 O O . ALA A 1 101 ? 1.150 -4.972 -6.636 1.00 90.56 101 ALA A O 1
ATOM 740 N N . GLU A 1 102 ? 2.722 -5.796 -5.282 1.00 88.31 102 GLU A N 1
ATOM 741 C CA . GLU A 1 102 ? 1.781 -6.548 -4.438 1.00 88.31 102 GLU A CA 1
ATOM 742 C C . GLU A 1 102 ? 0.700 -5.663 -3.802 1.00 88.31 102 GLU A C 1
ATOM 744 O O . GLU A 1 102 ? -0.469 -6.051 -3.726 1.00 88.31 102 GLU A O 1
ATOM 749 N N . ILE A 1 103 ? 1.076 -4.475 -3.309 1.00 84.38 103 ILE A N 1
ATOM 750 C CA . ILE A 1 103 ? 0.121 -3.520 -2.727 1.00 84.38 103 ILE A CA 1
ATOM 751 C C . ILE A 1 103 ? -0.867 -3.051 -3.802 1.00 84.38 103 ILE A C 1
ATOM 753 O O . ILE A 1 103 ? -2.072 -3.012 -3.545 1.00 84.38 103 ILE A O 1
ATOM 757 N N . ALA A 1 104 ? -0.366 -2.711 -4.992 1.00 84.81 104 ALA A N 1
ATOM 758 C CA . ALA A 1 104 ? -1.178 -2.264 -6.118 1.00 84.81 104 ALA A CA 1
ATOM 759 C C . ALA A 1 104 ? -2.119 -3.371 -6.613 1.00 84.81 104 ALA A C 1
ATOM 761 O O . ALA A 1 104 ? -3.323 -3.151 -6.737 1.00 84.81 104 ALA A O 1
ATOM 762 N N . GLU A 1 105 ? -1.584 -4.577 -6.792 1.00 85.50 105 GLU A N 1
ATOM 763 C CA . GLU A 1 105 ? -2.291 -5.760 -7.267 1.00 85.50 105 GLU A CA 1
ATOM 764 C C . GLU A 1 105 ? -3.508 -6.057 -6.384 1.00 85.50 105 GLU A C 1
ATOM 766 O O . GLU A 1 105 ? -4.637 -6.147 -6.869 1.00 85.50 105 GLU A O 1
ATOM 771 N N . ARG A 1 106 ? -3.294 -6.076 -5.060 1.00 79.25 106 ARG A N 1
ATOM 772 C CA . ARG A 1 106 ? -4.342 -6.282 -4.046 1.00 79.25 106 ARG A CA 1
ATOM 773 C C . ARG A 1 106 ? -5.342 -5.132 -3.971 1.00 79.25 106 ARG A C 1
ATOM 775 O O . ARG A 1 106 ? -6.489 -5.344 -3.580 1.00 79.25 106 ARG A O 1
ATOM 782 N N . ALA A 1 107 ? -4.918 -3.918 -4.310 1.00 75.06 107 ALA A N 1
ATOM 783 C CA . ALA A 1 107 ? -5.786 -2.749 -4.388 1.00 75.06 107 ALA A CA 1
ATOM 784 C C . ALA A 1 107 ? -6.588 -2.684 -5.702 1.00 75.06 107 ALA A C 1
ATOM 786 O O . ALA A 1 107 ? -7.407 -1.779 -5.856 1.00 75.06 107 ALA A O 1
ATOM 787 N N . GLY A 1 108 ? -6.382 -3.625 -6.632 1.00 77.25 108 GLY A N 1
ATOM 788 C CA . GLY A 1 108 ? -7.025 -3.614 -7.944 1.00 77.25 108 GLY A CA 1
ATOM 789 C C . GLY A 1 108 ? -6.446 -2.564 -8.897 1.00 77.25 108 GLY A C 1
ATOM 790 O O . GLY A 1 108 ? -7.138 -2.132 -9.815 1.00 77.25 108 GLY A O 1
ATOM 791 N N . ILE A 1 109 ? -5.199 -2.148 -8.671 1.00 83.94 109 ILE A N 1
ATOM 792 C CA . ILE A 1 109 ? -4.503 -1.083 -9.398 1.00 83.94 109 ILE A CA 1
ATOM 793 C C . ILE A 1 109 ? -3.414 -1.711 -10.268 1.00 83.94 109 ILE A C 1
ATOM 795 O O . ILE A 1 109 ? -2.619 -2.514 -9.782 1.00 83.94 109 ILE A O 1
ATOM 799 N N . ALA A 1 110 ? -3.352 -1.334 -11.546 1.00 83.62 110 ALA A N 1
ATOM 800 C CA . ALA A 1 110 ? -2.251 -1.750 -12.410 1.00 83.62 110 ALA A CA 1
ATOM 801 C C . ALA A 1 110 ? -0.963 -1.005 -12.034 1.00 83.62 110 ALA A C 1
ATOM 803 O O . ALA A 1 110 ? -0.989 0.201 -11.788 1.00 83.62 110 ALA A O 1
ATOM 804 N N . LEU A 1 111 ? 0.179 -1.685 -12.024 1.00 92.88 111 LEU A N 1
ATOM 805 C CA . LEU A 1 111 ? 1.471 -1.039 -11.789 1.00 92.88 111 LEU A CA 1
ATOM 806 C C . LEU A 1 111 ? 2.411 -1.336 -12.947 1.00 92.88 111 LEU A C 1
ATOM 808 O O . LEU A 1 111 ? 2.558 -2.489 -13.324 1.00 92.88 111 LEU A O 1
ATOM 812 N N . ALA A 1 112 ? 3.067 -0.317 -13.493 1.00 88.31 112 ALA A N 1
ATOM 813 C CA . ALA A 1 112 ? 4.107 -0.502 -14.496 1.00 88.31 112 ALA A CA 1
ATOM 814 C C . ALA A 1 112 ? 5.469 -0.064 -13.958 1.00 88.31 112 ALA A C 1
ATOM 816 O O . ALA A 1 112 ? 5.590 1.013 -13.371 1.00 88.31 112 ALA A O 1
ATOM 817 N N . ILE A 1 113 ? 6.491 -0.881 -14.199 1.00 92.50 113 ILE A N 1
ATOM 818 C CA . ILE A 1 113 ? 7.897 -0.510 -14.041 1.00 92.50 113 ILE A CA 1
ATOM 819 C C . ILE A 1 113 ? 8.416 -0.163 -15.430 1.00 92.50 113 ILE A C 1
ATOM 821 O O . ILE A 1 113 ? 8.387 -1.011 -16.322 1.00 92.50 113 ILE A O 1
ATOM 825 N N . ILE A 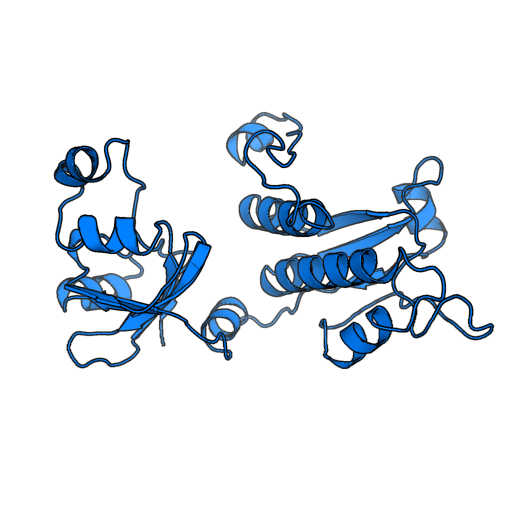1 114 ? 8.865 1.078 -15.611 1.00 85.12 114 ILE A N 1
ATOM 826 C CA . ILE A 1 114 ? 9.410 1.558 -16.883 1.00 85.12 114 ILE A CA 1
ATOM 827 C C . ILE A 1 114 ? 10.667 2.391 -16.649 1.00 85.12 114 ILE A C 1
ATOM 829 O O . ILE A 1 114 ? 10.825 3.039 -15.607 1.00 85.12 114 ILE A O 1
ATOM 833 N N . LYS A 1 115 ? 11.545 2.428 -17.649 1.00 87.56 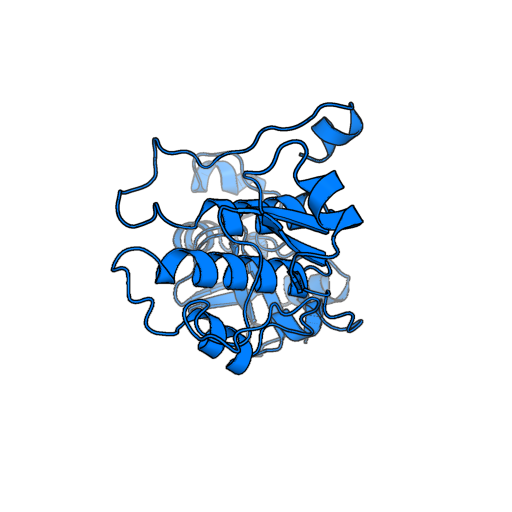115 LYS A N 1
ATOM 834 C CA . LYS A 1 115 ? 12.744 3.257 -17.600 1.00 87.56 115 LYS A CA 1
ATOM 835 C C . LYS A 1 115 ? 12.386 4.742 -17.607 1.00 87.56 115 LYS A C 1
ATOM 837 O O . LYS A 1 115 ? 11.730 5.250 -18.510 1.00 87.56 115 LYS A O 1
ATOM 842 N N . GLY A 1 116 ? 12.832 5.442 -16.574 1.00 87.81 116 GLY A N 1
ATOM 843 C CA . GLY A 1 116 ? 12.603 6.860 -16.320 1.00 87.81 116 GLY A CA 1
ATOM 844 C C . GLY A 1 116 ? 13.732 7.784 -16.772 1.00 87.81 116 GLY A C 1
ATOM 845 O O . GLY A 1 116 ? 13.596 8.994 -16.628 1.00 87.81 116 GLY A O 1
ATOM 846 N N . THR A 1 117 ? 14.849 7.238 -17.259 1.00 89.31 117 THR A N 1
ATOM 847 C CA . THR A 1 117 ? 16.057 8.008 -17.609 1.00 89.31 117 THR A CA 1
ATOM 848 C C . THR A 1 117 ? 16.090 8.496 -19.058 1.00 89.31 117 THR A C 1
ATOM 850 O O . THR A 1 117 ? 16.941 9.318 -19.390 1.00 89.31 117 THR A O 1
ATOM 853 N N . ASP A 1 118 ? 15.175 8.021 -19.904 1.00 81.62 118 ASP A N 1
ATOM 854 C CA . ASP A 1 118 ? 15.035 8.486 -21.284 1.00 81.62 118 ASP A CA 1
ATOM 855 C C . ASP A 1 118 ? 14.276 9.827 -21.345 1.00 81.62 118 ASP A C 1
ATOM 857 O O . ASP A 1 118 ? 13.446 10.134 -20.485 1.00 81.62 118 ASP A O 1
ATOM 861 N N . ASP A 1 119 ? 14.508 10.613 -22.399 1.00 79.69 119 ASP A N 1
ATOM 862 C CA . ASP A 1 119 ? 13.690 11.794 -22.688 1.00 79.69 119 ASP A CA 1
ATOM 863 C C . ASP A 1 119 ? 12.256 11.352 -23.031 1.00 79.69 119 ASP A C 1
ATOM 865 O O . ASP A 1 119 ? 12.051 10.550 -23.938 1.00 79.69 119 ASP A O 1
ATOM 869 N N . LEU A 1 120 ? 11.253 11.890 -22.324 1.00 80.31 120 LEU A N 1
ATOM 870 C CA . LEU A 1 120 ? 9.834 11.495 -22.441 1.00 80.31 120 LEU A CA 1
ATOM 871 C C . LEU A 1 120 ? 9.587 9.995 -22.141 1.00 80.31 120 LEU A C 1
ATOM 873 O O . LEU A 1 120 ? 9.024 9.278 -22.974 1.00 80.31 120 LEU A O 1
ATOM 877 N N . PRO A 1 121 ? 9.913 9.515 -20.928 1.00 78.88 121 PRO A N 1
ATOM 878 C CA . PRO A 1 121 ? 10.007 8.084 -20.613 1.00 78.88 121 PRO A CA 1
ATOM 879 C C . PRO A 1 121 ? 8.707 7.306 -20.859 1.00 78.88 121 PRO A C 1
ATOM 881 O O . PRO A 1 121 ? 8.724 6.199 -21.386 1.00 78.88 121 PRO A O 1
ATOM 884 N N . ILE A 1 122 ? 7.555 7.916 -20.561 1.00 75.56 122 ILE A N 1
ATOM 885 C CA . ILE A 1 122 ? 6.238 7.305 -20.791 1.00 75.56 122 ILE A CA 1
ATOM 886 C C . ILE A 1 122 ? 5.984 7.086 -22.290 1.00 75.56 122 ILE A C 1
ATOM 888 O O . ILE A 1 122 ? 5.516 6.024 -22.690 1.00 75.56 122 ILE A O 1
ATOM 892 N N . ALA A 1 123 ? 6.304 8.073 -23.131 1.00 68.56 123 ALA A N 1
ATOM 893 C CA . ALA A 1 123 ? 6.095 7.966 -24.574 1.00 68.56 123 ALA A CA 1
ATOM 894 C C . ALA A 1 123 ? 7.033 6.916 -25.188 1.00 68.56 123 ALA A C 1
ATOM 896 O O . ALA A 1 123 ? 6.605 6.130 -26.031 1.00 68.56 123 ALA A O 1
ATOM 897 N N . CYS A 1 124 ? 8.285 6.877 -24.723 1.00 68.62 124 CYS A N 1
ATOM 898 C CA . CYS A 1 124 ? 9.274 5.883 -25.128 1.00 68.62 124 CYS A CA 1
ATOM 899 C C . CYS A 1 124 ? 8.822 4.461 -24.780 1.00 68.62 124 CYS A C 1
ATOM 901 O O . CYS A 1 124 ? 8.785 3.619 -25.674 1.00 68.62 124 CYS A O 1
ATOM 903 N N . ALA A 1 125 ? 8.399 4.217 -23.535 1.00 68.31 125 ALA A N 1
ATOM 904 C CA . ALA A 1 125 ? 7.893 2.917 -23.091 1.00 68.31 125 ALA A CA 1
ATOM 905 C C . ALA A 1 125 ? 6.667 2.455 -23.901 1.00 68.31 125 ALA A C 1
ATOM 907 O O . ALA A 1 125 ? 6.595 1.307 -24.331 1.00 68.31 125 ALA A O 1
ATOM 908 N N . MET A 1 126 ? 5.726 3.362 -24.194 1.00 63.91 126 MET A N 1
ATOM 909 C CA . MET A 1 126 ? 4.554 3.042 -25.021 1.00 63.91 126 MET A CA 1
ATOM 910 C C . MET A 1 126 ? 4.911 2.712 -26.477 1.00 63.91 126 MET A C 1
ATOM 912 O O . MET A 1 126 ? 4.246 1.882 -27.093 1.00 63.91 126 MET A O 1
ATOM 916 N N . ALA A 1 127 ? 5.923 3.371 -27.047 1.00 61.31 127 ALA A N 1
ATOM 917 C CA . ALA A 1 127 ? 6.332 3.159 -28.435 1.00 61.31 127 ALA A CA 1
ATOM 918 C C . ALA A 1 127 ? 7.176 1.890 -28.619 1.00 61.31 127 ALA A C 1
ATOM 920 O O . ALA A 1 127 ? 7.065 1.226 -29.649 1.00 61.31 127 ALA A O 1
ATOM 921 N N . SER A 1 128 ? 8.029 1.568 -27.644 1.00 67.94 128 SER A N 1
ATOM 922 C CA . SER A 1 128 ? 8.916 0.403 -27.686 1.00 67.94 128 SER A CA 1
ATOM 923 C C . SER A 1 128 ? 8.264 -0.871 -27.150 1.00 67.94 128 SER A C 1
ATOM 925 O O . SER A 1 128 ? 8.721 -1.963 -27.479 1.00 67.94 128 SER A O 1
ATOM 927 N N . GLY A 1 129 ? 7.219 -0.740 -26.326 1.00 63.50 129 GLY A N 1
ATOM 928 C CA . GLY A 1 129 ? 6.658 -1.853 -25.561 1.00 63.50 129 GLY A CA 1
ATOM 929 C C . GLY A 1 129 ? 7.597 -2.353 -24.459 1.00 63.50 129 GLY A C 1
ATOM 930 O O . GLY A 1 129 ? 7.399 -3.454 -23.957 1.00 63.50 129 GLY A O 1
ATOM 931 N N . LEU A 1 130 ? 8.631 -1.578 -24.107 1.00 73.81 130 LEU A N 1
ATOM 932 C CA . LEU A 1 130 ? 9.583 -1.926 -23.056 1.00 73.8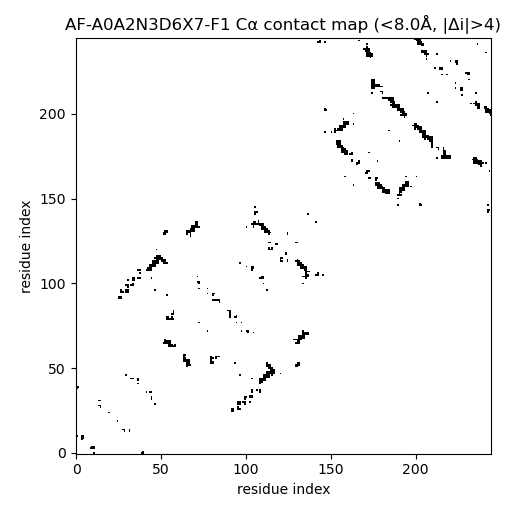1 130 LEU A CA 1
ATOM 933 C C . LEU A 1 130 ? 9.062 -1.467 -21.697 1.00 73.81 130 LEU A C 1
ATOM 935 O O . LEU A 1 130 ? 8.676 -0.310 -21.513 1.00 73.81 130 LEU A O 1
ATOM 939 N N . GLY A 1 131 ? 9.068 -2.396 -20.753 1.00 80.00 131 GLY A N 1
ATOM 940 C CA . GLY A 1 131 ? 8.500 -2.228 -19.429 1.00 80.00 131 GLY A CA 1
ATOM 941 C C . GLY A 1 131 ? 7.916 -3.537 -18.929 1.00 80.00 131 GLY A C 1
ATOM 942 O O . GLY A 1 131 ? 7.779 -4.498 -19.682 1.00 80.00 131 GLY A O 1
ATOM 943 N N . THR A 1 132 ? 7.529 -3.543 -17.661 1.00 87.31 132 THR A N 1
ATOM 944 C CA . THR A 1 132 ? 6.794 -4.658 -17.058 1.00 87.31 132 THR A CA 1
ATOM 945 C C . THR A 1 132 ? 5.522 -4.125 -16.437 1.00 87.31 132 THR A C 1
ATOM 947 O O . THR A 1 132 ? 5.577 -3.243 -15.578 1.00 87.31 132 THR A O 1
ATOM 950 N N . VAL A 1 133 ? 4.380 -4.669 -16.851 1.00 85.25 133 VAL A N 1
ATOM 951 C CA . VAL A 1 133 ? 3.071 -4.345 -16.284 1.00 85.25 133 VAL A CA 1
ATOM 952 C C . VAL A 1 133 ? 2.616 -5.463 -15.353 1.00 85.25 133 VAL A C 1
ATOM 954 O O . VAL A 1 133 ? 2.411 -6.599 -15.765 1.00 85.25 133 VAL A O 1
ATOM 957 N N . PHE A 1 134 ? 2.405 -5.122 -14.090 1.00 88.69 134 PHE A N 1
ATOM 958 C CA . PHE A 1 134 ? 1.772 -5.967 -13.090 1.00 88.69 134 PHE A CA 1
ATOM 959 C C . PHE A 1 134 ? 0.269 -5.751 -13.171 1.00 88.69 134 PHE A C 1
ATOM 961 O O . PHE A 1 134 ? -0.243 -4.651 -12.919 1.00 88.69 134 PHE A O 1
ATOM 968 N N . LEU A 1 135 ? -0.434 -6.803 -13.568 1.00 78.12 135 LEU A N 1
ATOM 969 C CA . LEU A 1 135 ? -1.872 -6.752 -13.749 1.00 78.12 135 LEU A CA 1
ATOM 970 C C . LEU A 1 135 ? -2.574 -6.917 -12.401 1.00 78.12 135 LEU A C 1
ATOM 972 O O . LEU A 1 135 ? -2.189 -7.783 -11.615 1.00 78.12 135 LEU A O 1
ATOM 976 N N . PRO A 1 136 ? -3.625 -6.127 -12.128 1.00 76.56 136 PRO A N 1
ATOM 977 C CA . PRO A 1 136 ? -4.378 -6.277 -10.897 1.00 76.56 136 PRO A CA 1
ATOM 978 C C . PRO A 1 136 ? -5.055 -7.648 -10.863 1.00 76.56 136 PRO A C 1
ATOM 980 O O . PRO A 1 136 ? -5.640 -8.088 -11.860 1.00 76.56 136 PRO A O 1
ATOM 983 N N . THR A 1 137 ? -5.056 -8.304 -9.705 1.00 67.19 137 THR A N 1
ATOM 984 C CA . THR A 1 137 ? -5.857 -9.510 -9.505 1.00 67.19 137 THR A CA 1
ATOM 985 C C . THR A 1 137 ? -7.328 -9.104 -9.441 1.00 67.19 137 THR A C 1
ATOM 987 O O . THR A 1 137 ? -7.852 -8.694 -8.406 1.00 67.19 137 THR A O 1
ATOM 990 N N . ARG A 1 138 ? -8.032 -9.200 -10.576 1.00 51.81 138 ARG A N 1
ATOM 991 C CA . ARG A 1 138 ? -9.499 -9.119 -10.601 1.00 51.81 138 ARG A CA 1
ATOM 992 C C . ARG A 1 138 ? -10.066 -10.446 -10.138 1.00 51.81 138 ARG A C 1
ATOM 994 O O . ARG A 1 138 ? -10.495 -11.267 -10.940 1.00 51.81 138 ARG A O 1
ATOM 1001 N N . ASP A 1 139 ? -10.074 -10.625 -8.831 1.00 44.09 139 ASP A N 1
ATOM 1002 C CA . ASP A 1 139 ? -11.026 -11.520 -8.208 1.00 44.09 139 ASP A CA 1
ATOM 1003 C C . ASP A 1 139 ? -12.007 -10.626 -7.453 1.00 44.09 139 ASP A C 1
ATOM 1005 O O . ASP A 1 139 ? -11.599 -9.854 -6.583 1.00 44.09 139 ASP A O 1
ATOM 1009 N N . ASP A 1 140 ? -13.305 -10.715 -7.751 1.00 40.16 140 ASP A N 1
ATOM 1010 C CA . ASP A 1 140 ? -14.383 -9.956 -7.081 1.00 40.16 140 ASP A CA 1
ATOM 1011 C C . ASP A 1 140 ? -14.490 -10.282 -5.562 1.00 40.16 140 ASP A C 1
ATOM 1013 O O . ASP A 1 140 ? -15.401 -9.850 -4.854 1.00 40.16 140 ASP A O 1
ATOM 1017 N N . ASN A 1 141 ? -13.512 -11.027 -5.038 1.00 46.34 141 ASN A N 1
ATOM 1018 C CA . ASN A 1 141 ? -13.281 -11.399 -3.654 1.00 46.34 141 ASN A CA 1
ATOM 1019 C C . ASN A 1 141 ? -11.929 -10.906 -3.090 1.00 46.34 141 ASN A C 1
ATOM 1021 O O . ASN A 1 141 ? -11.621 -11.253 -1.954 1.00 46.34 141 ASN A O 1
ATOM 1025 N N . ALA A 1 142 ? -11.120 -10.108 -3.800 1.00 42.56 142 ALA A N 1
ATOM 1026 C CA . ALA A 1 142 ? -9.749 -9.740 -3.400 1.00 42.56 142 ALA A CA 1
ATOM 1027 C C . ALA A 1 142 ? -9.670 -9.013 -2.048 1.00 42.56 142 ALA A C 1
ATOM 1029 O O . ALA A 1 142 ? -8.828 -9.341 -1.220 1.00 42.56 142 ALA A O 1
ATOM 1030 N N . TRP A 1 143 ? -10.620 -8.123 -1.754 1.00 40.53 143 TRP A N 1
ATOM 1031 C CA . TRP A 1 143 ? -10.760 -7.514 -0.426 1.00 40.53 143 TRP A CA 1
ATOM 1032 C C . TRP A 1 143 ? -10.999 -8.586 0.657 1.00 40.53 143 TRP A C 1
ATOM 1034 O O . TRP A 1 143 ? -10.328 -8.612 1.688 1.00 40.53 143 TRP A O 1
ATOM 1044 N N . LYS A 1 144 ? -11.880 -9.560 0.377 1.00 36.12 144 LYS A N 1
ATOM 1045 C CA . LYS A 1 144 ? -12.194 -10.685 1.275 1.00 36.12 144 LYS A CA 1
ATOM 1046 C C . LYS A 1 144 ? -11.059 -11.705 1.401 1.00 36.12 144 LYS A C 1
ATOM 1048 O O . LYS A 1 144 ? -10.907 -12.304 2.462 1.00 36.12 144 LYS A O 1
ATOM 1053 N N . SER A 1 145 ? -10.250 -11.873 0.359 1.00 33.69 145 SER A N 1
ATOM 1054 C CA . SER A 1 145 ? -9.109 -12.790 0.307 1.00 33.69 145 SER A CA 1
ATOM 1055 C C . SER A 1 145 ? -7.837 -12.170 0.899 1.00 33.69 145 SER A C 1
ATOM 1057 O O . SER A 1 145 ? -7.107 -12.861 1.596 1.00 33.69 145 SER A O 1
ATOM 1059 N N . TRP A 1 146 ? -7.614 -10.858 0.752 1.00 38.22 146 TRP A N 1
ATOM 1060 C CA . TRP A 1 146 ? -6.547 -10.114 1.438 1.00 38.22 146 TRP A CA 1
ATOM 1061 C C . TRP A 1 146 ? -6.741 -10.142 2.950 1.00 38.22 146 TRP A C 1
ATOM 1063 O O . TRP A 1 146 ? -5.815 -10.404 3.714 1.00 38.22 146 TRP A O 1
ATOM 1073 N N . ILE A 1 147 ? -7.989 -9.975 3.380 1.00 33.50 147 ILE A N 1
ATOM 1074 C CA . ILE A 1 147 ? -8.341 -10.184 4.771 1.00 33.50 147 ILE A CA 1
ATOM 1075 C C . ILE A 1 147 ? -8.263 -11.680 5.120 1.00 33.50 147 ILE A C 1
ATOM 1077 O O . ILE A 1 147 ? -7.681 -12.037 6.139 1.00 33.50 147 ILE A O 1
ATOM 1081 N N . GLY A 1 148 ? -8.769 -12.588 4.287 1.00 35.16 148 GLY A N 1
ATOM 1082 C CA . GLY A 1 148 ? -8.804 -14.035 4.534 1.00 35.16 148 GLY A CA 1
ATOM 1083 C C . GLY A 1 148 ? -7.441 -14.745 4.601 1.00 35.16 148 GLY A C 1
ATOM 1084 O O . GLY A 1 148 ? -7.268 -15.640 5.434 1.00 35.16 148 GLY A O 1
ATOM 1085 N N . GLY A 1 149 ? -6.468 -14.333 3.791 1.00 28.36 149 GLY A N 1
ATOM 1086 C CA . GLY A 1 149 ? -5.253 -15.073 3.455 1.00 28.36 149 GLY A CA 1
ATOM 1087 C C . GLY A 1 149 ? -4.043 -14.728 4.319 1.00 28.36 149 GLY A C 1
ATOM 1088 O O . GLY A 1 149 ? -3.338 -13.766 4.061 1.00 28.36 149 GLY A O 1
ATOM 1089 N N . ARG A 1 150 ? -3.795 -15.556 5.341 1.00 33.06 150 ARG A N 1
ATOM 1090 C CA . ARG A 1 150 ? -2.491 -15.797 6.004 1.00 33.06 150 ARG A CA 1
ATOM 1091 C C . ARG A 1 150 ? -1.546 -14.595 6.239 1.00 33.06 150 ARG A C 1
ATOM 1093 O O . ARG A 1 150 ? -0.333 -14.779 6.218 1.00 33.06 150 ARG A O 1
ATOM 1100 N N . LEU A 1 151 ? -2.048 -13.422 6.629 1.00 38.69 151 LEU A N 1
ATOM 1101 C CA . LEU A 1 151 ? -1.243 -12.510 7.449 1.00 38.69 151 LEU A CA 1
ATOM 1102 C C . LEU A 1 151 ? -1.011 -13.181 8.810 1.00 38.69 151 LEU A C 1
ATOM 1104 O O . LEU A 1 151 ? -1.957 -13.645 9.460 1.00 38.69 151 LEU A O 1
ATOM 1108 N N . ARG A 1 152 ? 0.242 -13.250 9.270 1.00 42.28 152 ARG A N 1
ATOM 1109 C CA . ARG A 1 152 ? 0.496 -13.487 10.694 1.00 42.28 152 ARG A CA 1
ATOM 1110 C C . ARG A 1 152 ? 0.025 -12.239 11.433 1.00 42.28 152 ARG A C 1
ATOM 1112 O O . ARG A 1 152 ? 0.749 -11.263 11.539 1.00 42.28 152 ARG A O 1
ATOM 1119 N N . PHE A 1 153 ? -1.233 -12.261 11.868 1.00 55.44 153 PHE A N 1
ATOM 1120 C CA . PHE A 1 153 ? -1.793 -11.228 12.729 1.00 55.44 153 PHE A CA 1
ATOM 1121 C C . PHE A 1 153 ? -1.007 -11.238 14.036 1.00 55.44 153 PHE A C 1
ATOM 1123 O O . PHE A 1 153 ? -1.142 -12.178 14.822 1.00 55.44 153 PHE A O 1
ATOM 1130 N N . ASN A 1 154 ? -0.178 -10.220 14.243 1.00 65.44 154 ASN A N 1
ATOM 1131 C CA . ASN A 1 154 ? 0.554 -10.062 15.493 1.00 65.44 154 ASN A CA 1
ATOM 1132 C C . ASN A 1 154 ? -0.351 -9.532 16.618 1.00 65.44 154 ASN A C 1
ATOM 1134 O O . ASN A 1 154 ? 0.066 -9.569 17.771 1.00 65.44 154 ASN A O 1
ATOM 1138 N N . GLY A 1 155 ? -1.603 -9.144 16.322 1.00 85.56 155 GLY A N 1
ATOM 1139 C CA . GLY A 1 155 ? -2.609 -8.765 17.313 1.00 85.56 155 GLY A CA 1
ATOM 1140 C C . GLY A 1 155 ? -4.043 -8.651 16.779 1.00 85.56 155 GLY A C 1
ATOM 1141 O O . GLY A 1 155 ? -4.349 -9.036 15.644 1.00 85.56 155 GLY A O 1
ATOM 1142 N N . GLY A 1 156 ? -4.937 -8.170 17.640 1.00 94.19 156 GLY A N 1
ATOM 1143 C CA . GLY A 1 156 ? -6.375 -8.123 17.396 1.00 94.19 156 GLY A CA 1
ATOM 1144 C C . GLY A 1 156 ? -7.145 -7.343 18.454 1.00 94.19 156 GLY A C 1
ATOM 1145 O O . GLY A 1 156 ? -6.594 -6.915 19.471 1.00 94.19 156 GLY A O 1
ATOM 1146 N N . ILE A 1 157 ? -8.438 -7.178 18.194 1.00 96.69 157 ILE A N 1
ATOM 1147 C CA . ILE A 1 157 ? -9.405 -6.588 19.117 1.00 96.69 157 ILE A CA 1
ATOM 1148 C C . ILE A 1 157 ? -10.578 -7.537 19.345 1.00 96.69 157 ILE A C 1
ATOM 1150 O O . ILE A 1 157 ? -11.011 -8.235 18.423 1.00 96.69 157 ILE A O 1
ATOM 1154 N N . ARG A 1 158 ? -11.128 -7.520 20.561 1.00 97.75 158 ARG A N 1
ATOM 1155 C CA . ARG A 1 158 ? -12.441 -8.102 20.860 1.00 97.75 158 ARG A CA 1
ATOM 1156 C C . ARG A 1 158 ? -13.483 -7.012 20.964 1.00 97.75 158 ARG A C 1
ATOM 1158 O O . ARG A 1 158 ? -13.198 -5.918 21.457 1.00 97.75 158 ARG A O 1
ATOM 1165 N N . VAL A 1 159 ? -14.684 -7.314 20.489 1.00 97.69 159 VAL A N 1
ATOM 1166 C CA . VAL A 1 159 ? -15.787 -6.358 20.456 1.00 97.69 159 VAL A CA 1
ATOM 1167 C C . VAL A 1 159 ? -17.031 -6.880 21.165 1.00 97.69 159 VAL A C 1
ATOM 1169 O O . VAL A 1 159 ? -17.256 -8.086 21.265 1.00 97.69 159 VAL A O 1
ATOM 1172 N N . ASP A 1 160 ? -17.852 -5.958 21.665 1.00 96.62 160 ASP A N 1
ATOM 1173 C CA . ASP A 1 160 ? -19.121 -6.296 22.306 1.00 96.62 160 ASP A CA 1
ATOM 1174 C C . ASP A 1 160 ? -20.208 -6.715 21.296 1.00 96.62 160 ASP A C 1
ATOM 1176 O O . ASP A 1 160 ? -20.110 -6.492 20.084 1.00 96.62 160 ASP A O 1
ATOM 1180 N N . ALA A 1 161 ? -21.301 -7.294 21.802 1.00 94.56 161 ALA A N 1
ATOM 1181 C CA . ALA A 1 161 ? -22.425 -7.743 20.979 1.00 94.56 161 ALA A CA 1
ATOM 1182 C C . ALA A 1 161 ? -23.104 -6.607 20.183 1.00 94.56 161 ALA A C 1
ATOM 1184 O O . ALA A 1 161 ? -23.665 -6.843 19.108 1.00 94.56 161 ALA A O 1
ATOM 1185 N N . GLY A 1 162 ? -23.058 -5.368 20.682 1.00 94.69 162 GLY A N 1
ATOM 1186 C CA . GLY A 1 162 ? -23.590 -4.198 19.986 1.00 94.69 162 GLY A CA 1
ATOM 1187 C C . GLY A 1 162 ? -22.773 -3.861 18.740 1.00 94.69 162 GLY A C 1
ATOM 1188 O O . GLY A 1 162 ? -23.341 -3.578 17.681 1.00 94.69 162 GLY A O 1
ATOM 1189 N N . CYS A 1 163 ? -21.450 -3.961 18.847 1.00 95.38 163 CYS A N 1
ATOM 1190 C CA . CYS A 1 163 ? -20.511 -3.824 17.749 1.00 95.38 163 CYS A CA 1
ATOM 1191 C C . CYS A 1 163 ? -20.714 -4.941 16.719 1.00 95.38 163 CYS A C 1
ATOM 1193 O O . CYS A 1 163 ? -20.888 -4.638 15.540 1.00 95.38 163 CYS A O 1
ATOM 1195 N N . VAL A 1 164 ? -20.837 -6.205 17.150 1.00 94.88 164 VAL A N 1
ATOM 1196 C CA . VAL A 1 164 ? -21.156 -7.335 16.250 1.00 94.88 164 VAL A CA 1
ATOM 1197 C C . VAL A 1 164 ? -22.439 -7.068 15.450 1.00 94.88 164 VAL A C 1
ATOM 1199 O O . VAL A 1 164 ? -22.465 -7.200 14.224 1.00 94.88 164 VAL A O 1
ATOM 1202 N N . ALA A 1 165 ? -23.505 -6.611 16.112 1.00 93.12 165 ALA A N 1
ATOM 1203 C CA . ALA A 1 165 ? -24.761 -6.283 15.437 1.00 93.12 165 ALA A CA 1
ATOM 1204 C C . ALA A 1 165 ? -24.630 -5.079 14.481 1.00 93.12 165 ALA A C 1
ATOM 1206 O O . ALA A 1 165 ? -25.315 -5.009 13.457 1.00 93.12 165 ALA A O 1
ATOM 1207 N N . ALA A 1 166 ? -23.773 -4.105 14.804 1.00 91.44 166 ALA A N 1
ATOM 1208 C CA . ALA A 1 166 ? -23.495 -2.957 13.946 1.00 91.44 166 ALA A CA 1
ATOM 1209 C C . ALA A 1 166 ? -22.687 -3.347 12.700 1.00 91.44 166 ALA A C 1
ATOM 1211 O O . ALA A 1 166 ? -22.995 -2.862 11.607 1.00 91.44 166 ALA A O 1
ATOM 1212 N N . LEU A 1 167 ? -21.722 -4.255 12.850 1.00 89.50 167 LEU A N 1
ATOM 1213 C CA . LEU A 1 167 ? -20.940 -4.822 11.756 1.00 89.50 167 LEU A CA 1
ATOM 1214 C C . LEU A 1 167 ? -21.835 -5.522 10.730 1.00 89.50 167 LEU A C 1
ATOM 1216 O O . LEU A 1 167 ? -21.726 -5.236 9.539 1.00 89.50 167 LEU A O 1
ATOM 1220 N N . GLY A 1 168 ? -22.817 -6.314 11.180 1.00 82.62 168 GLY A N 1
ATOM 1221 C CA . GLY A 1 168 ? -23.818 -6.939 10.301 1.00 82.62 168 GLY A CA 1
ATOM 1222 C C . GLY A 1 168 ? -24.668 -5.949 9.484 1.00 82.62 168 GLY A C 1
ATOM 1223 O O . GLY A 1 168 ? -25.314 -6.338 8.515 1.00 82.62 168 GLY A O 1
ATOM 1224 N N . ARG A 1 169 ? -24.652 -4.654 9.835 1.00 89.06 169 ARG A N 1
ATOM 1225 C CA . ARG A 1 169 ? -25.314 -3.558 9.102 1.00 89.06 169 ARG A CA 1
ATOM 1226 C C . ARG A 1 169 ? -24.338 -2.685 8.298 1.00 89.06 169 ARG A C 1
ATOM 1228 O O . ARG A 1 169 ? -24.707 -1.579 7.900 1.00 89.06 169 ARG A O 1
ATOM 1235 N N . GLY A 1 170 ? -23.093 -3.126 8.105 1.00 81.62 170 GLY A N 1
ATOM 1236 C CA . GLY A 1 170 ? -22.073 -2.400 7.341 1.00 81.62 170 GLY A CA 1
ATOM 1237 C C . GLY A 1 170 ? -21.573 -1.122 8.024 1.00 81.62 170 GLY A C 1
ATOM 1238 O O . GLY A 1 170 ? -21.345 -0.107 7.361 1.00 81.62 170 GLY A O 1
ATOM 1239 N N . LYS A 1 171 ? -21.470 -1.116 9.359 1.00 90.94 171 LYS A N 1
ATOM 1240 C CA . LYS A 1 171 ? -20.916 0.011 10.131 1.00 90.94 171 LYS A CA 1
ATOM 1241 C C . LYS A 1 171 ? -19.431 -0.195 10.442 1.00 90.94 171 LYS A C 1
ATOM 1243 O O . LYS A 1 171 ? -18.935 -1.313 10.418 1.00 90.94 171 LYS A O 1
ATOM 1248 N N . SER A 1 172 ? -18.741 0.907 10.729 1.00 90.62 172 SER A N 1
ATOM 1249 C CA . SER A 1 172 ? -17.350 0.925 11.200 1.00 90.62 172 SER A CA 1
ATOM 1250 C C . SER A 1 172 ? -17.256 0.481 12.665 1.00 90.62 172 SER A C 1
ATOM 1252 O O . SER A 1 172 ? -18.232 0.610 13.408 1.00 90.62 172 SER A O 1
ATOM 1254 N N . ILE A 1 173 ? -16.074 0.045 13.101 1.00 95.94 173 ILE A N 1
ATOM 1255 C CA . ILE A 1 173 ? -15.790 -0.245 14.514 1.00 95.94 173 ILE A CA 1
ATOM 1256 C C . ILE A 1 173 ? -15.388 1.048 15.213 1.00 95.94 173 ILE A C 1
ATOM 1258 O O . ILE A 1 173 ? -14.483 1.760 14.771 1.00 95.94 173 ILE A O 1
ATOM 1262 N N . LEU A 1 174 ? -16.064 1.351 16.315 1.00 96.25 174 LEU A N 1
ATOM 1263 C CA . LEU A 1 174 ? -15.776 2.498 17.172 1.00 96.25 174 LEU A CA 1
ATOM 1264 C C . LEU A 1 174 ? -15.101 2.023 18.458 1.00 96.25 174 LEU A C 1
ATOM 1266 O O . LEU A 1 174 ? -15.365 0.911 18.906 1.00 96.25 174 LEU A O 1
ATOM 1270 N N . ALA A 1 175 ? -14.303 2.896 19.076 1.00 95.94 175 ALA A N 1
ATOM 1271 C CA . ALA A 1 175 ? -13.610 2.615 20.334 1.00 95.94 175 ALA A CA 1
ATOM 1272 C C . ALA A 1 175 ? -14.561 2.122 21.441 1.00 95.94 175 ALA A C 1
ATOM 1274 O O . ALA A 1 175 ? -14.254 1.154 22.131 1.00 95.94 175 ALA A O 1
ATOM 1275 N N . ALA A 1 176 ? -15.763 2.706 21.517 1.00 96.19 176 ALA A N 1
ATOM 1276 C CA . ALA A 1 176 ? -16.811 2.333 22.467 1.00 96.19 176 ALA A CA 1
ATOM 1277 C C . ALA A 1 176 ? -17.222 0.852 22.412 1.00 96.19 176 ALA A C 1
ATOM 1279 O O . ALA A 1 176 ? -17.670 0.319 23.417 1.00 96.19 176 ALA A O 1
ATOM 1280 N N . GLY A 1 177 ? -17.094 0.206 21.248 1.00 94.81 177 GLY A N 1
ATOM 1281 C CA . GLY A 1 177 ? -17.464 -1.198 21.064 1.00 94.81 177 GLY A CA 1
ATOM 1282 C C . GLY A 1 177 ? -16.320 -2.184 21.293 1.00 94.81 177 GLY A C 1
ATOM 1283 O O . GLY A 1 177 ? -16.523 -3.373 21.067 1.00 94.81 177 GLY A O 1
ATOM 1284 N N . ILE A 1 178 ? -15.124 -1.714 21.669 1.00 97.50 178 ILE A N 1
ATOM 1285 C CA . ILE A 1 178 ? -13.934 -2.545 21.903 1.00 97.50 178 ILE A CA 1
ATOM 1286 C C . ILE A 1 178 ? -13.857 -2.909 23.383 1.00 97.50 178 ILE A C 1
ATOM 1288 O O . ILE A 1 178 ? -13.846 -2.029 24.242 1.00 97.50 178 ILE A O 1
ATOM 1292 N N . THR A 1 179 ? -13.766 -4.204 23.670 1.00 97.00 179 THR A N 1
ATOM 1293 C CA . THR A 1 179 ? -13.672 -4.753 25.030 1.00 97.00 179 THR A CA 1
ATOM 1294 C C . THR A 1 179 ? -12.249 -5.159 25.395 1.00 97.00 179 THR A C 1
ATOM 1296 O O . THR A 1 179 ? -11.861 -5.073 26.559 1.00 97.00 179 THR A O 1
ATOM 1299 N N . GLU A 1 180 ? -11.448 -5.562 24.410 1.00 97.12 180 GLU A N 1
ATOM 1300 C CA . GLU A 1 180 ? -10.070 -6.004 24.613 1.00 97.12 180 GLU A CA 1
ATOM 1301 C C . GLU A 1 180 ? -9.212 -5.687 23.388 1.00 97.12 180 GLU A C 1
ATOM 1303 O O . GLU A 1 180 ? -9.693 -5.724 22.255 1.00 97.12 180 GLU A O 1
ATOM 1308 N N . VAL A 1 181 ? -7.934 -5.405 23.627 1.00 96.56 181 VAL A N 1
ATOM 1309 C CA . VAL A 1 181 ? -6.902 -5.194 22.610 1.00 96.56 181 VAL A CA 1
ATOM 1310 C C . VAL A 1 181 ? -5.720 -6.073 22.999 1.00 96.56 181 VAL A C 1
ATOM 1312 O O . VAL A 1 181 ? -5.299 -6.054 24.154 1.00 96.56 181 VAL A O 1
ATOM 1315 N N . TYR A 1 182 ? -5.200 -6.880 22.079 1.00 94.19 182 TYR A N 1
ATOM 1316 C CA . TYR A 1 182 ? -4.150 -7.850 22.391 1.00 94.19 182 TYR A CA 1
ATOM 1317 C C . TYR A 1 182 ? -3.146 -8.006 21.248 1.00 94.19 182 TYR A C 1
ATOM 1319 O O . TYR A 1 182 ? -3.418 -7.657 20.097 1.00 94.19 182 TYR A O 1
ATOM 1327 N N . GLY A 1 183 ? -1.984 -8.572 21.578 1.00 90.06 183 GLY A N 1
ATOM 1328 C CA . GLY A 1 183 ? -0.868 -8.724 20.649 1.00 90.06 183 GLY A CA 1
ATOM 1329 C C . GLY A 1 183 ? -0.107 -7.417 20.441 1.00 90.06 183 GLY A C 1
ATOM 1330 O O . GLY A 1 183 ? -0.020 -6.610 21.357 1.00 90.06 183 GLY A O 1
ATOM 1331 N N . ASN A 1 184 ? 0.462 -7.231 19.255 1.00 82.56 184 ASN A N 1
ATOM 1332 C CA . ASN A 1 184 ? 1.136 -6.007 18.846 1.00 82.56 184 ASN A CA 1
ATOM 1333 C C . ASN A 1 184 ? 0.750 -5.663 17.405 1.00 82.56 184 ASN A C 1
ATOM 1335 O O . ASN A 1 184 ? 0.716 -6.551 16.549 1.00 82.56 184 ASN A O 1
ATOM 1339 N N . PHE A 1 185 ? 0.452 -4.394 17.158 1.00 82.94 185 PHE A N 1
ATOM 1340 C CA . PHE A 1 185 ? 0.137 -3.864 15.838 1.00 82.94 185 PHE A CA 1
ATOM 1341 C C . PHE A 1 185 ? 0.320 -2.347 15.821 1.00 82.94 185 PHE A C 1
ATOM 1343 O O . PHE A 1 185 ? 0.178 -1.674 16.847 1.00 82.94 185 PHE A O 1
ATOM 1350 N N . GLU A 1 186 ? 0.591 -1.826 14.638 1.00 79.19 186 GLU A N 1
ATOM 1351 C CA . GLU A 1 186 ? 0.678 -0.399 14.365 1.00 79.19 186 GLU A CA 1
ATOM 1352 C C . GLU A 1 186 ? -0.488 0.043 13.481 1.00 79.19 186 GLU A C 1
ATOM 1354 O O . GLU A 1 186 ? -1.181 -0.750 12.833 1.00 79.19 186 GLU A O 1
ATOM 1359 N N . ARG A 1 187 ? -0.725 1.348 13.449 1.00 82.62 187 ARG A N 1
ATOM 1360 C CA . ARG A 1 187 ? -1.692 1.957 12.554 1.00 82.62 187 ARG A CA 1
ATOM 1361 C C . ARG A 1 187 ? -1.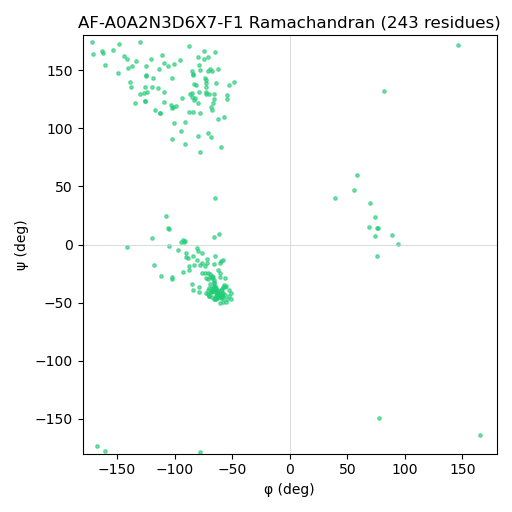397 1.560 11.106 1.00 82.62 187 ARG A C 1
ATOM 1363 O O . ARG A 1 187 ? -0.318 1.808 10.573 1.00 82.62 187 ARG A O 1
ATOM 1370 N N . GLY A 1 188 ? -2.424 1.073 10.419 1.00 65.69 188 GLY A N 1
ATOM 1371 C CA . GLY A 1 188 ? -2.304 0.564 9.057 1.00 65.69 188 GLY A CA 1
ATOM 1372 C C . GLY A 1 188 ? -1.954 -0.921 8.982 1.00 65.69 188 GLY A C 1
ATOM 1373 O O . GLY A 1 188 ? -1.724 -1.405 7.876 1.00 65.69 188 GLY A O 1
ATOM 1374 N N . ASP A 1 189 ? -1.958 -1.640 10.106 1.00 73.88 189 ASP A N 1
ATOM 1375 C CA . ASP A 1 189 ? -1.977 -3.100 10.117 1.00 73.88 189 ASP A CA 1
ATOM 1376 C C . ASP A 1 189 ? -3.401 -3.646 9.973 1.00 73.88 189 ASP A C 1
ATOM 1378 O O . ASP A 1 189 ? -4.381 -3.091 10.485 1.00 73.88 189 ASP A O 1
ATOM 1382 N N . VAL A 1 190 ? -3.520 -4.800 9.312 1.00 79.00 190 VAL A N 1
ATOM 1383 C CA . VAL A 1 190 ? -4.754 -5.591 9.348 1.00 79.00 190 VAL A CA 1
ATOM 1384 C C . VAL A 1 190 ? -4.733 -6.439 10.600 1.00 79.00 190 VAL A C 1
ATOM 1386 O O . VAL A 1 190 ? -3.823 -7.246 10.786 1.00 79.00 190 VAL A O 1
ATOM 1389 N N . ILE A 1 191 ? -5.769 -6.311 11.420 1.00 87.94 191 ILE A N 1
ATOM 1390 C CA . ILE A 1 191 ? -5.893 -7.028 12.687 1.00 87.94 191 ILE A CA 1
ATOM 1391 C C . ILE A 1 191 ? -7.146 -7.897 12.719 1.00 87.94 191 ILE A C 1
ATOM 1393 O O . ILE A 1 191 ? -8.100 -7.690 11.961 1.00 87.94 191 ILE A O 1
ATOM 1397 N N . ARG A 1 192 ? -7.146 -8.886 13.615 1.00 92.25 192 ARG A N 1
ATOM 1398 C CA . ARG A 1 192 ? -8.327 -9.715 13.880 1.00 92.25 192 ARG A CA 1
ATOM 1399 C C . ARG A 1 192 ? -9.376 -8.923 14.647 1.00 92.25 192 ARG A C 1
ATOM 1401 O O . ARG A 1 192 ? -9.041 -8.175 15.561 1.00 92.25 192 ARG A O 1
ATOM 1408 N N . VAL A 1 193 ? -10.637 -9.145 14.298 1.00 94.31 193 VAL A N 1
ATOM 1409 C CA . VAL A 1 193 ? -11.790 -8.700 15.076 1.00 94.31 193 VAL A CA 1
ATOM 1410 C C . VAL A 1 193 ? -12.533 -9.944 15.537 1.00 94.31 193 VAL A C 1
ATOM 1412 O O . VAL A 1 193 ? -13.048 -10.718 14.723 1.00 94.31 193 VAL A O 1
ATOM 1415 N N . GLU A 1 194 ? -12.565 -10.134 16.847 1.00 96.12 194 GLU A N 1
ATOM 1416 C CA . GLU A 1 194 ? -13.191 -11.276 17.503 1.00 96.12 194 GLU A CA 1
ATOM 1417 C C . GLU A 1 194 ? -14.409 -10.840 18.323 1.00 96.12 194 GLU A C 1
ATOM 1419 O O . GLU A 1 194 ? -14.477 -9.709 18.809 1.00 96.12 194 GLU A O 1
ATOM 1424 N N . ASP A 1 195 ? -15.384 -11.732 18.472 1.00 95.50 195 ASP A N 1
ATOM 1425 C CA . ASP A 1 195 ? -16.465 -11.542 19.441 1.00 95.50 195 ASP A CA 1
ATOM 1426 C C . ASP A 1 195 ? -16.007 -11.866 20.879 1.00 95.50 195 ASP A C 1
ATOM 1428 O O . ASP A 1 195 ? -14.845 -12.197 21.140 1.00 95.50 195 ASP A O 1
ATOM 1432 N N . SER A 1 196 ? -16.932 -11.761 21.836 1.00 91.44 196 SER A N 1
ATOM 1433 C CA . SER A 1 196 ? -16.679 -12.074 23.247 1.00 91.44 196 SER A CA 1
ATOM 1434 C C . SER A 1 196 ? -16.289 -13.532 23.504 1.00 91.44 196 SER A C 1
ATOM 1436 O O . SER A 1 196 ? -15.663 -13.809 24.524 1.00 91.44 196 SER A O 1
ATOM 1438 N N . ASP A 1 197 ? -16.633 -14.446 22.595 1.00 89.69 197 ASP A N 1
ATOM 1439 C CA . ASP A 1 197 ? -16.310 -15.871 22.691 1.00 89.69 197 ASP A CA 1
ATOM 1440 C C . ASP A 1 197 ? -14.968 -16.201 22.006 1.00 89.69 197 ASP A C 1
ATOM 1442 O O . ASP A 1 197 ? -14.555 -17.361 21.943 1.00 89.69 197 ASP A O 1
ATOM 1446 N N . GLY A 1 198 ? -14.261 -15.182 21.497 1.00 87.69 198 GLY A N 1
ATOM 1447 C CA . GLY A 1 198 ? -12.990 -15.329 20.789 1.00 87.69 198 GLY A CA 1
ATOM 1448 C C . GLY A 1 198 ? -13.146 -15.848 19.360 1.00 87.69 198 GLY A C 1
ATOM 1449 O O . GLY A 1 198 ? -12.165 -16.271 18.744 1.00 87.69 198 GLY A O 1
ATOM 1450 N N . ARG A 1 199 ? -14.363 -15.846 18.806 1.00 91.75 199 ARG A N 1
ATOM 1451 C CA . ARG A 1 199 ? -14.589 -16.247 17.419 1.00 91.75 199 ARG A CA 1
ATOM 1452 C C . ARG A 1 199 ? -14.211 -15.100 16.497 1.00 91.75 199 ARG A C 1
ATOM 1454 O O . ARG A 1 199 ? -14.672 -13.976 16.658 1.00 91.75 199 ARG A O 1
ATOM 1461 N N . LEU A 1 200 ? -13.420 -15.408 15.474 1.00 88.44 200 LEU A N 1
ATOM 1462 C CA . LEU A 1 200 ? -13.085 -14.457 14.421 1.00 88.44 200 LEU A CA 1
ATOM 1463 C C . LEU A 1 200 ? -14.335 -14.124 13.593 1.00 88.44 200 LEU A C 1
ATOM 1465 O O . LEU A 1 200 ? -14.881 -15.001 12.922 1.00 88.44 200 LEU A O 1
ATOM 1469 N N . ILE A 1 201 ? -14.767 -12.865 13.640 1.00 90.38 201 ILE A N 1
ATOM 1470 C CA . ILE A 1 201 ? -15.976 -12.376 12.952 1.00 90.38 201 ILE A CA 1
ATOM 1471 C C . ILE A 1 201 ? -15.657 -11.422 11.805 1.00 90.38 201 ILE A C 1
ATOM 1473 O O . ILE A 1 201 ? -16.423 -11.296 10.852 1.00 90.38 201 ILE A O 1
ATOM 1477 N N . ALA A 1 202 ? -14.525 -10.734 11.895 1.00 88.06 202 ALA A N 1
ATOM 1478 C CA . ALA A 1 202 ? -14.047 -9.840 10.864 1.00 88.06 202 ALA A CA 1
ATOM 1479 C C . ALA A 1 202 ? -12.528 -9.731 10.939 1.00 88.06 202 ALA A C 1
ATOM 1481 O O . ALA A 1 202 ? -11.888 -10.123 11.917 1.00 88.06 202 ALA A O 1
ATOM 1482 N N . LYS A 1 203 ? -11.939 -9.152 9.904 1.00 84.94 203 LYS A N 1
ATOM 1483 C CA . LYS A 1 203 ? -10.616 -8.542 10.017 1.00 84.94 203 LYS A CA 1
ATOM 1484 C C . LYS A 1 203 ? -10.674 -7.178 9.345 1.00 84.94 203 LYS A C 1
ATOM 1486 O O . LYS A 1 203 ? -11.577 -6.916 8.545 1.00 84.94 203 LYS A O 1
ATOM 1491 N N . GLY A 1 204 ? -9.766 -6.286 9.702 1.00 80.12 204 GLY A N 1
ATOM 1492 C CA . GLY A 1 204 ? -9.803 -4.935 9.161 1.00 80.12 204 GLY A CA 1
ATOM 1493 C C . GLY A 1 204 ? -8.576 -4.114 9.497 1.00 80.12 204 GLY A C 1
ATOM 1494 O O . GLY A 1 204 ? -7.800 -4.480 10.376 1.00 80.12 204 GLY A O 1
ATOM 1495 N N . MET A 1 205 ? -8.418 -3.022 8.755 1.00 81.94 205 MET A N 1
ATOM 1496 C CA . MET A 1 205 ? -7.290 -2.109 8.885 1.00 81.94 205 MET A CA 1
ATOM 1497 C C . MET A 1 205 ? -7.479 -1.164 10.067 1.00 81.94 205 MET A C 1
ATOM 1499 O O . MET A 1 205 ? -8.463 -0.419 10.105 1.00 81.94 205 MET A O 1
ATOM 1503 N N . VAL A 1 206 ? -6.539 -1.172 11.008 1.00 87.38 206 VAL A N 1
ATOM 1504 C CA . VAL A 1 206 ? -6.615 -0.339 12.209 1.00 87.38 206 VAL A CA 1
ATOM 1505 C C . VAL A 1 206 ? -6.105 1.081 11.954 1.00 87.38 206 VAL A C 1
ATOM 1507 O O . VAL A 1 206 ? -5.105 1.301 11.277 1.00 87.38 206 VAL A O 1
ATOM 1510 N N . GLU A 1 207 ? -6.813 2.072 12.489 1.00 86.50 207 GLU A N 1
ATOM 1511 C CA . GLU A 1 207 ? -6.499 3.499 12.342 1.00 86.50 207 GLU A CA 1
ATOM 1512 C C . GLU A 1 207 ? -5.663 4.072 13.502 1.00 86.50 207 GLU A C 1
ATOM 1514 O O . GLU A 1 207 ? -5.360 5.266 13.497 1.00 86.50 207 GLU A O 1
ATOM 1519 N N . TYR A 1 208 ? -5.281 3.230 14.461 1.00 87.62 208 TYR A N 1
ATOM 1520 C CA . TYR A 1 208 ? -4.578 3.566 15.701 1.00 87.62 208 TYR A CA 1
ATOM 1521 C C . TYR A 1 208 ? -3.531 2.500 16.026 1.00 87.62 208 TYR A C 1
ATOM 1523 O O . TYR A 1 208 ? -3.721 1.333 15.680 1.00 87.62 208 TYR A O 1
ATOM 1531 N N . ASP A 1 209 ? -2.465 2.892 16.716 1.00 89.56 209 ASP A N 1
ATOM 1532 C CA . ASP A 1 209 ? -1.485 1.937 17.242 1.00 89.56 209 ASP A CA 1
ATOM 1533 C C . ASP A 1 209 ? -2.077 1.138 18.411 1.00 89.56 209 ASP A C 1
ATOM 1535 O O . ASP A 1 209 ? -3.042 1.568 19.052 1.00 89.56 209 ASP A O 1
ATOM 1539 N N . TRP A 1 210 ? -1.471 -0.006 18.748 1.00 94.25 210 TRP A N 1
ATOM 1540 C CA . TRP A 1 210 ? -1.924 -0.843 19.866 1.00 94.25 210 TRP A CA 1
ATOM 1541 C C . TRP A 1 210 ? -2.095 -0.051 21.173 1.00 94.25 210 TRP A C 1
ATOM 1543 O O . TRP A 1 210 ? -3.141 -0.150 21.814 1.00 94.25 210 TRP A O 1
ATOM 1553 N N . ASN A 1 211 ? -1.113 0.787 21.531 1.00 93.25 211 ASN A N 1
ATOM 1554 C CA . ASN A 1 211 ? -1.142 1.586 22.765 1.00 93.25 211 ASN A CA 1
ATOM 1555 C C . ASN A 1 211 ? -2.318 2.571 22.781 1.00 93.25 211 ASN A C 1
ATOM 1557 O O . ASN A 1 211 ? -2.965 2.761 23.807 1.00 93.25 211 ASN A O 1
ATOM 1561 N N . GLU A 1 212 ? -2.608 3.193 21.639 1.00 93.81 212 GLU A N 1
ATOM 1562 C CA . GLU A 1 212 ? -3.718 4.134 21.522 1.00 93.81 212 GLU A CA 1
ATOM 1563 C C . GLU A 1 212 ? -5.054 3.398 21.609 1.00 93.81 212 GLU A C 1
ATOM 1565 O O . GLU A 1 212 ? -5.935 3.831 22.348 1.00 93.81 212 GLU A O 1
ATOM 1570 N N . CYS A 1 213 ? -5.191 2.261 20.913 1.00 95.25 213 CYS A N 1
ATOM 1571 C CA . CYS A 1 213 ? -6.355 1.383 21.021 1.00 95.25 213 CYS A CA 1
ATOM 1572 C C . CYS A 1 213 ? -6.606 0.935 22.466 1.00 95.25 213 CYS A C 1
ATOM 1574 O O . CYS A 1 213 ? -7.759 0.934 22.901 1.00 95.25 213 CYS A O 1
ATOM 1576 N N . ASP A 1 214 ? -5.555 0.566 23.200 1.00 96.38 214 ASP A N 1
ATOM 1577 C CA . ASP A 1 214 ? -5.661 0.099 24.583 1.00 96.38 214 ASP A CA 1
ATOM 1578 C C . ASP A 1 214 ? -6.166 1.194 25.531 1.00 96.38 214 ASP A C 1
ATOM 1580 O O . ASP A 1 214 ? -6.998 0.928 26.399 1.00 96.38 214 ASP A O 1
ATOM 1584 N N . VAL A 1 215 ? -5.729 2.435 25.308 1.00 95.00 215 VAL A N 1
ATOM 1585 C CA . VAL A 1 215 ? -6.163 3.609 26.073 1.00 95.00 215 VAL A CA 1
ATOM 1586 C C . VAL A 1 215 ? -7.615 3.986 25.757 1.00 95.00 215 VAL A C 1
ATOM 1588 O O . VAL A 1 215 ? -8.394 4.281 26.663 1.00 95.00 215 VAL A O 1
ATOM 1591 N N . ILE A 1 216 ? -8.013 3.964 24.481 1.00 95.50 216 ILE A N 1
ATOM 1592 C CA . ILE A 1 216 ? -9.336 4.455 24.066 1.00 95.50 216 ILE A CA 1
ATOM 1593 C C . ILE A 1 216 ? -10.451 3.411 24.113 1.00 95.50 216 ILE A C 1
ATOM 1595 O O . ILE A 1 216 ? -11.621 3.774 23.970 1.00 95.50 216 ILE A O 1
ATOM 1599 N N . LYS A 1 217 ? -10.140 2.122 24.282 1.00 95.88 217 LYS A N 1
ATOM 1600 C CA . LYS A 1 217 ? -11.158 1.058 24.297 1.00 95.88 217 LYS A CA 1
ATOM 1601 C C . LYS A 1 217 ? -12.277 1.367 25.302 1.00 95.88 217 LYS A C 1
ATOM 1603 O O . LYS A 1 217 ? -12.029 1.862 26.400 1.00 95.88 217 LYS A O 1
ATOM 1608 N N . GLY A 1 218 ? -13.521 1.122 24.902 1.00 94.88 218 GLY A N 1
ATOM 1609 C CA . GLY A 1 218 ? -14.718 1.388 25.704 1.00 94.88 218 GLY A CA 1
ATOM 1610 C C . GLY A 1 218 ? -15.142 2.860 25.806 1.00 94.88 218 GLY A C 1
ATOM 1611 O O . GLY A 1 218 ? -16.258 3.125 26.251 1.00 94.88 218 GLY A O 1
ATOM 1612 N N . HIS A 1 219 ? -14.325 3.816 25.352 1.00 94.62 219 HIS A N 1
ATOM 1613 C CA . HIS A 1 219 ? -14.645 5.240 25.453 1.00 94.62 219 HIS A CA 1
ATOM 1614 C C . HIS A 1 219 ? -15.520 5.736 24.301 1.00 94.62 219 HIS A C 1
ATOM 1616 O O . HIS A 1 219 ? -15.446 5.272 23.154 1.00 94.62 219 HIS A O 1
ATOM 1622 N N . ARG A 1 220 ? -16.351 6.736 24.602 1.00 91.50 220 ARG A N 1
ATOM 1623 C CA . ARG A 1 220 ? -17.143 7.454 23.600 1.00 91.50 220 ARG A CA 1
ATOM 1624 C C . ARG A 1 220 ? -16.289 8.493 22.892 1.00 91.50 220 ARG A C 1
ATOM 1626 O O . ARG A 1 220 ? -15.247 8.920 23.376 1.00 91.50 220 ARG A O 1
ATOM 1633 N N . ARG A 1 221 ? -16.753 8.930 21.721 1.00 84.19 221 ARG A N 1
ATOM 1634 C CA . ARG A 1 221 ? -16.003 9.839 20.844 1.00 84.19 221 ARG A CA 1
ATOM 1635 C C . ARG A 1 221 ? -15.597 11.137 21.545 1.00 84.19 221 ARG A C 1
ATOM 1637 O O . ARG A 1 221 ? -14.524 11.662 21.267 1.00 84.19 221 ARG A O 1
ATOM 1644 N N . GLU A 1 222 ? -16.459 11.645 22.416 1.00 87.62 222 GLU A N 1
ATOM 1645 C CA . GLU A 1 222 ? -16.265 12.896 23.147 1.00 87.62 222 GLU A CA 1
ATOM 1646 C C . GLU A 1 222 ? -15.116 12.805 24.164 1.00 87.62 222 GLU A C 1
ATOM 1648 O O . GLU A 1 222 ? -14.473 13.809 24.446 1.00 87.62 222 GLU A O 1
ATOM 1653 N N . GLU A 1 223 ? -14.824 11.601 24.660 1.00 88.19 223 GLU A N 1
ATOM 1654 C CA . GLU A 1 223 ? -13.796 11.326 25.673 1.00 88.19 223 GLU A CA 1
ATOM 1655 C C . GLU A 1 223 ? -12.414 11.090 25.034 1.00 88.19 223 GLU A C 1
ATOM 1657 O O . GLU A 1 223 ? -11.382 11.225 25.687 1.00 88.19 223 GLU A O 1
ATOM 1662 N N . LEU A 1 224 ? -12.367 10.782 23.732 1.00 88.56 224 LEU A N 1
ATOM 1663 C CA . LEU A 1 224 ? -11.130 10.389 23.049 1.00 88.56 224 LEU A CA 1
ATOM 1664 C C . LEU A 1 224 ? -10.085 11.505 22.975 1.00 88.56 224 LEU A C 1
ATOM 1666 O O . LEU A 1 224 ? -8.895 11.212 22.979 1.00 88.56 224 LEU A O 1
ATOM 1670 N N . VAL A 1 225 ? -10.511 12.770 22.890 1.00 88.31 225 VAL A N 1
ATOM 1671 C CA . VAL A 1 225 ? -9.580 13.911 22.814 1.00 88.31 225 VAL A CA 1
ATOM 1672 C C . VAL A 1 225 ? -8.739 14.003 24.084 1.00 88.31 225 VAL A C 1
ATOM 1674 O O . VAL A 1 225 ? -7.541 14.256 24.006 1.00 88.31 225 VAL A O 1
ATOM 1677 N N . GLU A 1 226 ? -9.362 13.787 25.243 1.00 88.50 226 GLU A N 1
ATOM 1678 C CA . GLU A 1 226 ? -8.685 13.836 26.539 1.00 88.50 226 GLU A CA 1
ATOM 1679 C C . GLU A 1 226 ? -7.707 12.669 26.695 1.00 88.50 226 GLU A C 1
ATOM 1681 O O . GLU A 1 226 ? -6.581 12.867 27.141 1.00 88.50 226 GLU A O 1
ATOM 1686 N N . GLN A 1 227 ? -8.108 11.476 26.250 1.00 87.44 227 GLN A N 1
ATOM 1687 C CA . GLN A 1 227 ? -7.285 10.270 26.327 1.00 87.44 227 GLN A CA 1
ATOM 1688 C C . GLN A 1 227 ? -6.080 10.295 25.368 1.00 87.44 227 GLN A C 1
ATOM 1690 O O . GLN A 1 227 ? -5.000 9.827 25.717 1.00 87.44 227 GLN A O 1
ATOM 1695 N N . LEU A 1 228 ? -6.252 10.844 24.161 1.00 85.38 228 LEU A N 1
ATOM 1696 C CA . LEU A 1 228 ? -5.221 10.858 23.114 1.00 85.38 228 LEU A CA 1
ATOM 1697 C C . LEU A 1 228 ? -4.353 12.125 23.123 1.00 85.38 228 LEU A C 1
ATOM 1699 O O . LEU A 1 228 ? -3.249 12.123 22.585 1.00 85.38 228 LEU A O 1
ATOM 1703 N N . GLY A 1 229 ? -4.857 13.236 23.665 1.00 84.69 229 GLY A N 1
ATOM 1704 C CA . GLY A 1 229 ? -4.202 14.545 23.584 1.00 84.69 229 GLY A CA 1
ATOM 1705 C C . GLY A 1 229 ? -4.281 15.211 22.202 1.00 84.69 229 GLY A C 1
ATOM 1706 O O . GLY A 1 229 ? -3.655 16.248 21.981 1.00 84.69 229 GLY A O 1
ATOM 1707 N N . TYR A 1 230 ? -5.048 14.646 21.263 1.00 84.56 230 TYR A N 1
ATOM 1708 C CA . TYR A 1 230 ? -5.261 15.189 19.920 1.00 84.56 230 TYR A CA 1
ATOM 1709 C C . TYR A 1 230 ? -6.663 14.856 19.384 1.00 84.56 230 TYR A C 1
ATOM 1711 O O . TYR A 1 230 ? -7.433 14.117 19.996 1.00 84.56 230 TYR A O 1
ATOM 1719 N N . LEU A 1 231 ? -7.024 15.426 18.228 1.00 78.12 231 LEU A N 1
ATOM 1720 C CA . LEU A 1 231 ? -8.337 15.205 17.622 1.00 78.12 231 LEU A CA 1
ATOM 1721 C C . LEU A 1 231 ? -8.489 13.751 17.116 1.00 78.12 231 LEU A C 1
ATO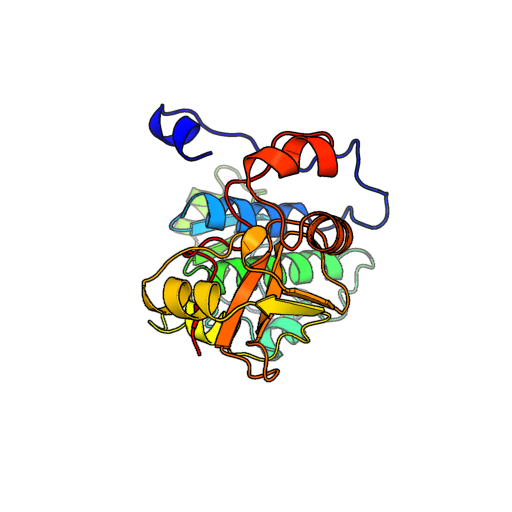M 1723 O O . LEU A 1 231 ? -7.778 13.358 16.189 1.00 78.12 231 LEU A O 1
ATOM 1727 N N . PRO A 1 232 ? -9.443 12.962 17.640 1.00 80.94 232 PRO A N 1
ATOM 1728 C CA . PRO A 1 232 ? -9.597 11.559 17.284 1.00 80.94 232 PRO A CA 1
ATOM 1729 C C . PRO A 1 232 ? -10.053 11.373 15.835 1.00 80.94 232 PRO A C 1
ATOM 1731 O O . PRO A 1 232 ? -10.832 12.160 15.281 1.00 80.94 232 PRO A O 1
ATOM 1734 N N . ARG A 1 233 ? -9.628 10.257 15.240 1.00 83.56 233 ARG A N 1
ATOM 1735 C CA . ARG A 1 233 ? -10.150 9.756 13.969 1.00 83.56 233 ARG A CA 1
ATOM 1736 C C . ARG A 1 233 ? -11.618 9.364 14.106 1.00 83.56 233 ARG A C 1
ATOM 1738 O O . ARG A 1 233 ? -12.186 9.256 15.191 1.00 83.56 233 ARG A O 1
ATOM 1745 N N . SER A 1 234 ? -12.275 9.179 12.965 1.00 81.12 234 SER A N 1
ATOM 1746 C CA . SER A 1 234 ? -13.716 8.923 12.928 1.00 81.12 234 SER A CA 1
ATOM 1747 C C . SER A 1 234 ? -14.121 7.556 13.487 1.00 81.12 234 SER A C 1
ATOM 1749 O O . SER A 1 234 ? -15.269 7.409 13.906 1.00 81.12 234 SER A O 1
ATOM 1751 N N . CYS A 1 235 ? -13.215 6.579 13.461 1.00 90.81 235 CYS A N 1
ATOM 1752 C CA . CYS A 1 235 ? -13.424 5.195 13.874 1.00 90.81 235 CYS A CA 1
ATOM 1753 C C . CYS A 1 235 ? -12.073 4.495 14.089 1.00 90.81 235 CYS A C 1
ATOM 1755 O O . CYS A 1 235 ? -11.043 5.024 13.674 1.00 90.81 235 CYS A O 1
ATOM 1757 N N . VAL A 1 236 ? -12.094 3.320 14.725 1.00 94.38 236 VAL A N 1
ATOM 1758 C CA . VAL A 1 236 ? -10.902 2.479 14.932 1.00 94.38 236 VAL A CA 1
ATOM 1759 C C . VAL A 1 236 ? -10.627 1.604 13.712 1.00 94.38 236 VAL A C 1
ATOM 1761 O O . VAL A 1 236 ? -9.478 1.461 13.316 1.00 94.38 236 VAL A O 1
ATOM 1764 N N . ILE A 1 237 ? -11.679 1.069 13.086 1.00 91.38 237 ILE A N 1
ATOM 1765 C CA . ILE A 1 237 ? -11.606 0.399 11.781 1.00 91.38 237 ILE A CA 1
ATOM 1766 C C . ILE A 1 237 ? -12.764 0.914 10.933 1.00 91.38 237 ILE A C 1
ATOM 1768 O O . ILE A 1 237 ? -13.931 0.787 11.321 1.00 91.38 237 ILE A O 1
ATOM 1772 N N . HIS A 1 238 ? -12.459 1.498 9.775 1.00 86.81 238 HIS A N 1
ATOM 1773 C CA . HIS A 1 238 ? -13.484 1.989 8.857 1.00 86.81 238 HIS A CA 1
ATOM 1774 C C . HIS A 1 238 ? -14.185 0.827 8.146 1.00 86.81 238 HIS A C 1
ATOM 1776 O O . HIS A 1 238 ? -13.538 -0.145 7.774 1.00 86.81 238 HIS A O 1
ATOM 1782 N N . ARG A 1 239 ? -15.499 0.932 7.900 1.00 79.44 239 ARG A N 1
ATOM 1783 C CA . ARG A 1 239 ? -16.283 -0.122 7.224 1.00 79.44 239 ARG A CA 1
ATOM 1784 C C . ARG A 1 239 ? -15.720 -0.513 5.851 1.00 79.44 239 ARG A C 1
ATOM 1786 O O . ARG A 1 239 ? -15.775 -1.676 5.485 1.00 79.44 239 ARG A O 1
ATOM 1793 N N . ASP A 1 240 ? -15.179 0.460 5.114 1.00 70.75 240 ASP A N 1
ATOM 1794 C CA . ASP A 1 240 ? -14.608 0.235 3.779 1.00 70.75 240 ASP A CA 1
ATOM 1795 C C . ASP A 1 240 ? -13.263 -0.505 3.882 1.00 70.75 240 ASP A C 1
ATOM 1797 O O . ASP A 1 240 ? -12.812 -1.097 2.911 1.00 70.75 240 ASP A O 1
ATOM 1801 N N . HIS A 1 241 ? -12.644 -0.481 5.070 1.00 77.69 241 HIS A N 1
ATOM 1802 C CA . HIS A 1 241 ? -11.420 -1.198 5.406 1.00 77.69 241 HIS A CA 1
ATOM 1803 C C . HIS A 1 241 ? -11.679 -2.397 6.339 1.00 77.69 241 HIS A C 1
ATOM 1805 O O . HIS A 1 241 ? -10.770 -2.855 7.035 1.00 77.69 241 HIS A O 1
ATOM 1811 N N . LEU A 1 242 ? -12.901 -2.944 6.328 1.00 78.44 242 LEU A N 1
ATOM 1812 C CA . LEU A 1 242 ? -13.299 -4.128 7.090 1.00 78.44 242 LEU A CA 1
ATOM 1813 C C . LEU A 1 242 ? -13.890 -5.231 6.189 1.00 78.44 242 LEU A C 1
ATOM 1815 O O . LEU A 1 242 ? -14.605 -4.957 5.226 1.00 78.44 242 LEU A O 1
ATOM 1819 N N . VAL A 1 243 ? -13.627 -6.496 6.527 1.00 76.94 243 VAL A N 1
ATOM 1820 C CA . VAL A 1 243 ? -14.253 -7.688 5.922 1.00 76.94 243 VAL A CA 1
ATOM 1821 C C . VAL A 1 243 ? -14.834 -8.563 7.012 1.00 76.94 243 VAL A C 1
ATOM 1823 O O . VAL A 1 243 ? -14.127 -8.924 7.950 1.00 76.94 243 VAL A O 1
ATOM 1826 N N . LEU A 1 244 ? -16.090 -8.963 6.829 1.00 79.44 244 LEU A N 1
ATOM 1827 C CA . LEU A 1 244 ? -16.763 -9.981 7.636 1.00 79.44 244 LEU A CA 1
ATOM 1828 C C . LEU A 1 244 ? -16.435 -11.393 7.134 1.00 79.44 244 LEU A C 1
ATOM 1830 O O . LEU A 1 244 ? -16.284 -11.589 5.925 1.00 79.44 244 LEU A O 1
ATOM 1834 N N . ILE A 1 245 ? -16.355 -12.350 8.063 1.00 76.12 245 ILE A N 1
ATOM 1835 C CA . ILE A 1 245 ? -16.106 -13.780 7.799 1.00 76.12 245 ILE A CA 1
ATOM 1836 C C . ILE A 1 245 ? -17.393 -14.589 7.938 1.00 76.12 245 ILE A C 1
ATOM 1838 O O . ILE A 1 245 ? -18.142 -14.350 8.912 1.00 76.12 245 ILE A O 1
#

Foldseek 3Di:
DQVCVVVVHDDDDDDDPVPDDPVPPFLVVLQVQLVVCLVNVHQAAEAADQDQEQWQAAPVDPPIDHALEDEDCDVSSLVSLQHDNVPPPGSRNVNSNSVSLNSQQLSQHKYKYHHNPDDVGVVVCVVVSTIYIYGRPPDPCSLVCVFVDDDPAQWAWEFEPVQVVVVVVLFAAALLGTDDIDGFDAQQDWHFYAYPVRDGFKIFGFRGGSVLSHQSHNHDLVCSCVSPVHRDDPHGGGSVGMDTD

Mean predicted aligned error: 15.69 Å